Protein 4EHC (pdb70)

CATH classification: 2.40.70.10

Nearest PDB structures (foldseek):
  4ehc-assembly1_A  TM=1.004E+00  e=5.002E-59  Mycobacterium tuberculosis
  1ize-assembly1_A  TM=6.747E-01  e=1.743E-08  Aspergillus oryzae
  1fmb-assembly1_A  TM=6.164E-01  e=9.124E-03  Equine infectious anemia virus
  5c9b-assembly1_A  TM=6.123E-01  e=7.743E-02  Rickettsia conorii

Sequence (275 aa):
GSSHHHHHHSSGTLTNATVPLQLVNTTEPVVFISLNGGQVPVLLDTGSTGLVDSQFLTQNFGPVIGTGTAGYAGGLTYNYNTYSTTVDFGNGLLTLPTSVNVVTSSSPGTLGNFLSRSGAVGVLGIGPNNGFPGTSSIVTAPGLLNNGVLIDESAGILQFGPNTLTGGITISGAPISTVAVQIDNGPLQQAPVFDSGGINGTIPSALASLPSGGFVPAGTTISVYTSSDGQTLLYSYTTTATNTPFVTSGGVNTGHVPFAQQPIYVSYSPTIGTTT

InterPro domains:
  IPR000084 PE-PGRS family, N-terminal [PF00934] (4-92)
  IPR021109 Aspartic peptidase domain superfamily [G3DSA:2.40.70.10] (636-923)
  IPR038332 PPE superfamily [SSF140459] (8-83)
  IPR048054 PE cleavage protein A, C-terminal domain [NF038019] (656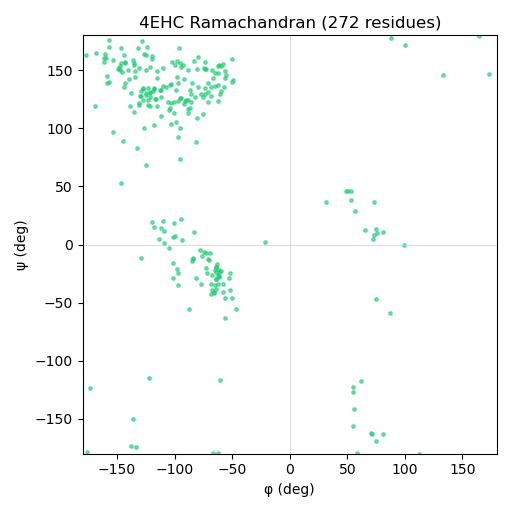-923)
  IPR048054 PE cleavage protein A, C-terminal domain [PF20729] (657-920)
  IPR048996 PGRS repeats [PF21526] (121-187)

Structure (mmCIF, N/CA/C/O backbone):
data_4EHC
#
_entry.id   4EHC
#
_cell.length_a   61.110
_cell.length_b   66.160
_cell.length_c   69.620
_cell.angle_alpha   90.00
_cell.angle_beta   90.00
_cell.angle_gamma   90.00
#
_symmetry.space_group_name_H-M   'P 21 21 21'
#
loop_
_entity.id
_entity.type
_entity.pdbx_description
1 polymer 'PE-PGRS FAMILY PROTEIN'
2 non-polymer 'ZINC ION'
3 non-polymer 1,2-ETHANEDIOL
4 water water
#
loop_
_atom_site.group_PDB
_atom_site.id
_atom_site.type_symbol
_atom_site.label_atom_id
_atom_site.label_alt_id
_atom_site.label_comp_id
_atom_site.label_asym_id
_atom_site.label_entity_id
_atom_site.label_seq_id
_atom_site.pdbx_PDB_ins_code
_atom_site.Cartn_x
_atom_site.Cartn_y
_atom_site.Cartn_z
_atom_site.occupancy
_atom_site.B_iso_or_equiv
_atom_site.auth_seq_id
_atom_site.auth_comp_id
_atom_site.auth_asym_id
_atom_site.auth_atom_id
_atom_site.pdbx_PDB_model_num
ATOM 1 N N . GLY A 1 2 ? 37.249 19.311 3.206 1.00 11.07 -21 GLY A N 1
ATOM 2 C CA . GLY A 1 2 ? 38.475 19.561 2.369 1.00 11.39 -21 GLY A CA 1
ATOM 3 C C . GLY A 1 2 ? 39.677 18.889 3.017 1.00 11.87 -21 GLY A C 1
ATOM 4 O O . GLY A 1 2 ? 39.543 18.212 4.020 1.00 9.37 -21 GLY A O 1
ATOM 5 N N . SER A 1 3 ? 40.871 19.095 2.473 1.00 11.75 -20 SER A N 1
ATOM 6 C CA . SER A 1 3 ? 42.052 18.458 3.085 1.00 14.57 -20 SER A CA 1
ATOM 7 C C . SER A 1 3 ? 42.203 18.693 4.585 1.00 13.31 -20 SER A C 1
ATOM 8 O O . SER A 1 3 ? 42.584 17.780 5.323 1.00 14.17 -20 SER A O 1
ATOM 11 N N . SER A 1 4 ? 41.905 19.884 5.052 1.00 12.32 -19 SER A N 1
ATOM 12 C CA . SER A 1 4 ? 42.200 20.219 6.475 1.00 13.74 -19 SER A CA 1
ATOM 13 C C . SER A 1 4 ? 41.377 19.349 7.434 1.00 13.45 -19 SER A C 1
ATOM 14 O O . SER A 1 4 ? 41.836 19.033 8.533 1.00 14.15 -19 SER A O 1
ATOM 17 N N . HIS A 1 5 ? 40.186 18.922 6.994 1.00 11.36 -18 HIS A N 1
ATOM 18 C CA . HIS A 1 5 ? 39.375 17.998 7.764 1.00 11.67 -18 HIS A CA 1
ATOM 19 C C . HIS A 1 5 ? 39.965 16.605 7.983 1.00 11.26 -18 HIS A C 1
ATOM 20 O O . HIS A 1 5 ? 39.531 15.890 8.882 1.00 11.99 -18 HIS A O 1
ATOM 27 N N . HIS A 1 6 ? 40.925 16.221 7.156 1.00 11.37 -17 HIS A N 1
ATOM 28 C CA . HIS A 1 6 ? 41.480 14.858 7.165 1.00 10.88 -17 HIS A CA 1
ATOM 29 C C . HIS A 1 6 ? 42.981 14.880 7.514 1.00 11.73 -17 HIS A C 1
ATOM 30 O O . HIS A 1 6 ? 43.686 13.877 7.337 1.00 11.38 -17 HIS A O 1
ATOM 37 N N . HIS A 1 7 ? 43.430 16.012 8.044 1.00 10.43 -16 HIS A N 1
ATOM 38 C CA . HIS A 1 7 ? 44.860 16.246 8.291 1.00 10.76 -16 HIS A CA 1
ATOM 39 C C . HIS A 1 7 ? 45.227 15.984 9.752 1.00 11.30 -16 HIS A C 1
ATOM 40 O O . HIS A 1 7 ? 44.895 16.780 10.666 1.00 10.94 -16 HIS A O 1
ATOM 47 N N . HIS A 1 8 ? 45.899 14.858 9.986 1.00 11.83 -15 HIS A N 1
ATOM 48 C CA . HIS A 1 8 ? 46.289 14.407 11.351 1.00 13.32 -15 HIS A CA 1
ATOM 49 C C . HIS A 1 8 ? 47.771 14.087 11.459 1.00 13.48 -15 HIS A C 1
ATOM 50 O O . HIS A 1 8 ? 48.321 13.430 10.577 1.00 15.44 -15 HIS A O 1
ATOM 57 N N . HIS A 1 9 ? 48.411 14.584 12.515 1.00 13.35 -14 HIS A N 1
ATOM 58 C CA . HIS A 1 9 ? 49.764 14.204 12.856 1.00 1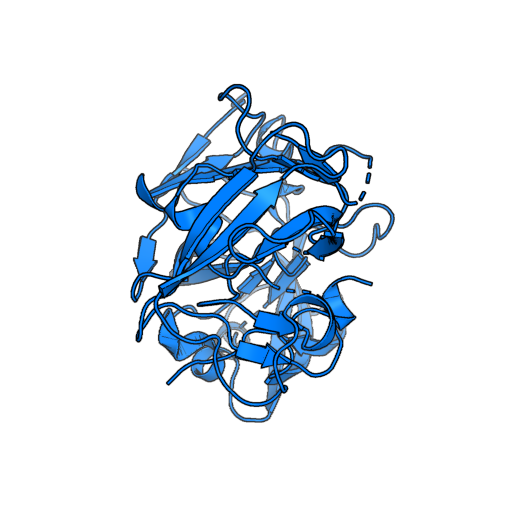4.57 -14 HIS A CA 1
ATOM 59 C C . HIS A 1 9 ? 49.694 13.221 14.029 1.00 16.41 -14 HIS A C 1
ATOM 60 O O . HIS A 1 9 ? 49.440 13.623 15.172 1.00 17.82 -14 HIS A O 1
ATOM 67 N N . HIS A 1 10 ? 49.888 11.943 13.746 1.00 17.14 -13 HIS A N 1
ATOM 68 C CA . HIS A 1 10 ? 49.846 10.980 14.805 1.00 19.65 -13 HIS A CA 1
ATOM 69 C C . HIS A 1 10 ? 51.243 10.821 15.419 1.00 21.44 -13 HIS A C 1
ATOM 70 O O . HIS A 1 10 ? 52.210 10.385 14.756 1.00 20.51 -13 HIS A O 1
ATOM 77 N N . SER A 1 11 ? 51.333 11.186 16.686 1.00 23.26 -12 SER A N 1
ATOM 78 C CA . SER A 1 11 ? 52.551 10.977 17.455 1.00 27.29 -12 SER A CA 1
ATOM 79 C C . SER A 1 11 ? 52.729 9.483 17.825 1.00 28.65 -12 SER A C 1
ATOM 80 O O . SER A 1 11 ? 51.813 8.871 18.397 1.00 29.21 -12 SER A O 1
ATOM 83 N N . SER A 1 12 ? 53.915 8.926 17.544 1.00 30.46 -11 SER A N 1
ATOM 84 C CA . SER A 1 12 ? 54.237 7.535 17.908 1.00 32.48 -11 SER A CA 1
ATOM 85 C C . SER A 1 12 ? 54.688 7.307 19.371 1.00 33.43 -11 SER A C 1
ATOM 86 O O . SER A 1 12 ? 54.448 6.223 19.931 1.00 34.11 -11 SER A O 1
ATOM 89 N N . GLY A 1 13 ? 55.302 8.327 19.979 1.00 34.27 -10 GLY A N 1
ATOM 90 C CA . GLY A 1 13 ? 55.919 8.242 21.323 1.00 34.73 -10 GLY A CA 1
ATOM 91 C C . GLY A 1 13 ? 55.051 7.783 22.494 1.00 35.53 -10 GLY A C 1
ATOM 92 O O . GLY A 1 13 ? 53.842 8.057 22.551 1.00 35.98 -10 GLY A O 1
ATOM 93 N N . THR A 1 26 ? 64.146 38.801 -11.354 1.00 34.84 3 THR A N 1
ATOM 94 C CA . THR A 1 26 ? 64.703 38.011 -12.454 1.00 34.52 3 THR A CA 1
ATOM 95 C C . THR A 1 26 ? 65.290 36.642 -12.011 1.00 32.64 3 THR A C 1
ATOM 96 O O . THR A 1 26 ? 65.797 35.865 -12.839 1.00 34.36 3 THR A O 1
ATOM 100 N N . LEU A 1 27 ? 65.185 36.330 -10.723 1.00 29.30 4 LEU A N 1
ATOM 101 C CA . LEU A 1 27 ? 65.455 34.987 -10.246 1.00 25.78 4 LEU A CA 1
ATOM 102 C C . LEU A 1 27 ? 64.356 34.035 -10.678 1.00 24.14 4 LEU A C 1
ATOM 103 O O . LEU A 1 27 ? 63.164 34.334 -10.516 1.00 23.77 4 LEU A O 1
ATOM 108 N N . THR A 1 28 ? 64.741 32.896 -11.239 1.00 20.64 5 THR A N 1
ATOM 109 C CA . THR A 1 28 ? 63.752 31.863 -11.459 1.00 19.23 5 THR A CA 1
ATOM 110 C C . THR A 1 28 ? 63.752 30.806 -10.334 1.00 17.46 5 THR A C 1
ATOM 111 O O . THR A 1 28 ? 62.677 30.333 -9.947 1.00 15.53 5 THR A O 1
ATOM 115 N N . ASN A 1 29 ? 64.927 30.495 -9.777 1.00 14.55 6 ASN A N 1
ATOM 116 C CA . ASN A 1 29 ? 65.008 29.525 -8.663 1.00 14.25 6 ASN A CA 1
ATOM 117 C C . ASN A 1 29 ? 65.909 30.020 -7.565 1.00 14.06 6 ASN A C 1
ATOM 118 O O . ASN A 1 29 ? 66.811 30.845 -7.821 1.00 13.79 6 ASN A O 1
ATOM 123 N N . ALA A 1 30 ? 65.661 29.540 -6.345 1.00 13.39 7 ALA A N 1
ATOM 124 C CA . ALA A 1 30 ? 66.520 29.890 -5.215 1.00 14.47 7 ALA A CA 1
ATOM 125 C C . ALA A 1 30 ? 66.402 28.826 -4.145 1.00 14.53 7 ALA A C 1
ATOM 126 O O . ALA A 1 30 ? 65.295 28.361 -3.867 1.00 13.80 7 ALA A O 1
ATOM 128 N N . THR A 1 31 ? 67.529 28.466 -3.515 1.00 14.94 8 THR A N 1
ATOM 129 C CA . THR A 1 31 ? 67.527 27.398 -2.521 1.00 14.17 8 THR A CA 1
ATOM 130 C C . THR A 1 31 ? 67.887 27.953 -1.146 1.00 13.59 8 THR A C 1
ATOM 131 O O . THR A 1 31 ? 68.578 28.969 -1.030 1.00 12.50 8 THR A O 1
ATOM 135 N N . VAL A 1 32 ? 67.344 27.324 -0.095 1.00 11.94 9 VAL A N 1
ATOM 136 C CA . VAL A 1 32 ? 67.629 27.692 1.265 1.00 10.64 9 VAL A CA 1
ATOM 137 C C . VAL A 1 32 ? 67.839 26.375 1.998 1.00 9.98 9 VAL A C 1
ATOM 138 O O . VAL A 1 32 ? 67.413 25.322 1.506 1.00 10.34 9 VAL A O 1
ATOM 142 N N . PRO A 1 33 ? 68.531 26.416 3.143 1.00 9.02 10 PRO A N 1
ATOM 143 C CA . PRO A 1 33 ? 68.689 25.212 3.917 1.00 9.50 10 PRO A CA 1
ATOM 144 C C . PRO A 1 33 ? 67.358 24.698 4.500 1.00 9.31 10 PRO A C 1
ATOM 145 O O . PRO A 1 33 ? 66.446 25.491 4.919 1.00 8.52 10 PRO A O 1
ATOM 149 N N . LEU A 1 34 ? 67.252 23.379 4.512 1.00 8.67 11 LEU A N 1
ATOM 150 C CA . LEU A 1 34 ? 66.122 22.691 5.178 1.00 10.04 11 LEU A CA 1
ATOM 151 C C . LEU A 1 34 ? 66.744 21.788 6.219 1.00 10.83 11 LEU A C 1
ATOM 152 O O . LEU A 1 34 ? 67.546 20.912 5.849 1.00 10.52 11 LEU A O 1
ATOM 157 N N . GLN A 1 35 ? 66.404 22.004 7.498 1.00 10.71 12 GLN A N 1
ATOM 158 C CA . GLN A 1 35 ? 66.966 21.245 8.604 1.00 13.05 12 GLN A CA 1
ATOM 159 C C . GLN A 1 35 ? 66.044 20.107 9.013 1.00 12.13 12 GLN A C 1
ATOM 160 O O . GLN A 1 35 ? 64.897 20.353 9.314 1.00 12.27 12 GLN A O 1
ATOM 166 N N . LEU A 1 36 ? 66.520 18.862 9.005 1.00 11.77 13 LEU A N 1
ATOM 167 C CA . LEU A 1 36 ? 65.687 17.790 9.559 1.00 12.09 13 LEU A CA 1
ATOM 168 C C . LEU A 1 36 ? 65.978 17.640 11.019 1.00 12.73 13 LEU A C 1
ATOM 169 O O . LEU A 1 36 ? 67.111 17.369 11.385 1.00 12.39 13 LEU A O 1
ATOM 174 N N . VAL A 1 37 ? 64.937 17.735 11.824 1.00 11.64 14 VAL A N 1
ATOM 175 C CA . VAL A 1 37 ? 65.036 17.646 13.253 1.00 12.46 14 VAL A CA 1
ATOM 176 C C . VAL A 1 37 ? 64.331 16.355 13.657 1.00 12.86 14 VAL A C 1
ATOM 177 O O . VAL A 1 37 ? 63.220 16.085 13.191 1.00 12.67 14 VAL A O 1
ATOM 181 N N . ASN A 1 38 ? 64.981 15.552 14.516 1.00 12.66 15 ASN A N 1
ATOM 182 C CA . ASN A 1 38 ? 64.413 14.285 15.000 1.00 12.31 15 ASN A CA 1
ATOM 183 C C . ASN A 1 38 ? 63.951 13.354 13.857 1.00 12.56 15 ASN A C 1
ATOM 184 O O . ASN A 1 38 ? 62.890 12.684 13.970 1.00 10.56 15 ASN A O 1
ATOM 189 N N . THR A 1 39 ? 64.761 13.353 12.782 1.00 9.74 16 THR A N 1
ATOM 190 C CA . THR A 1 39 ? 64.619 12.493 11.595 1.00 11.47 16 THR A CA 1
ATOM 191 C C . THR A 1 39 ? 63.491 12.927 10.691 1.00 11.09 16 THR A C 1
ATOM 192 O O . THR A 1 39 ? 63.707 13.060 9.520 1.00 11.72 16 THR A O 1
ATOM 196 N N . THR A 1 40 ? 62.316 13.200 11.260 1.00 10.68 17 THR A N 1
ATOM 197 C CA . THR A 1 40 ? 61.095 13.361 10.489 1.00 9.58 17 THR A CA 1
ATOM 198 C C . THR A 1 40 ? 60.630 14.791 10.234 1.00 9.34 17 THR A C 1
ATOM 199 O O . THR A 1 40 ? 59.794 14.998 9.370 1.00 9.35 17 THR A O 1
ATOM 203 N N . GLU A 1 41 ? 61.152 15.770 10.977 1.00 9.35 18 GLU A N 1
ATOM 204 C CA . GLU A 1 41 ? 60.572 17.111 10.973 1.00 9.30 18 GLU A CA 1
ATOM 205 C C . GLU A 1 41 ? 61.390 18.046 10.077 1.00 8.00 18 GLU A C 1
ATOM 206 O O . GLU A 1 41 ? 62.559 18.377 10.423 1.00 8.31 18 GLU A O 1
ATOM 212 N N . PRO A 1 42 ? 60.789 18.502 8.959 1.00 7.85 19 PRO A N 1
ATOM 213 C CA . PRO A 1 42 ? 61.536 19.408 8.154 1.00 7.29 19 PRO A CA 1
ATOM 214 C C . PRO A 1 42 ? 61.321 20.874 8.595 1.00 8.77 19 PRO A C 1
ATOM 215 O O . PRO A 1 42 ? 60.185 21.364 8.648 1.00 7.53 19 PRO A O 1
ATOM 219 N N . VAL A 1 43 ? 62.424 21.557 8.893 1.00 7.34 20 VAL A N 1
ATOM 220 C CA . VAL A 1 43 ? 62.339 22.886 9.528 1.00 7.39 20 VAL A CA 1
ATOM 221 C C . VAL A 1 43 ? 63.081 23.860 8.609 1.00 7.83 20 VAL A C 1
ATOM 222 O O . VAL A 1 43 ? 64.184 23.548 8.134 1.00 7.61 20 VAL A O 1
ATOM 226 N N . VAL A 1 44 ? 62.476 25.025 8.354 1.00 8.69 21 VAL A N 1
ATOM 227 C CA . VAL A 1 44 ? 63.160 26.119 7.678 1.00 10.40 21 VAL A CA 1
ATOM 228 C C . VAL A 1 44 ? 63.088 27.383 8.527 1.00 10.05 21 VAL A C 1
ATOM 229 O O . VAL A 1 44 ? 62.236 27.512 9.391 1.00 9.53 21 VAL A O 1
ATOM 233 N N . PHE A 1 45 ? 63.946 28.340 8.217 1.00 9.77 22 PHE A N 1
ATOM 234 C CA . PHE A 1 45 ? 64.002 29.560 9.026 1.00 10.15 22 PHE A CA 1
ATOM 235 C C . PHE A 1 45 ? 63.451 30.705 8.202 1.00 9.64 22 PHE A C 1
ATOM 236 O O . PHE A 1 45 ? 63.749 30.838 7.010 1.00 10.28 22 PHE A O 1
ATOM 244 N N . ILE A 1 46 ? 62.635 31.512 8.850 1.00 9.67 23 ILE A N 1
ATOM 245 C CA . ILE A 1 46 ? 62.030 32.664 8.217 1.00 10.43 23 ILE A CA 1
ATOM 246 C C . ILE A 1 46 ? 62.134 33.868 9.152 1.00 10.68 23 ILE A C 1
ATOM 247 O O . ILE A 1 46 ? 62.245 33.698 10.344 1.00 11.09 23 ILE A O 1
ATOM 252 N N . SER A 1 47 ? 62.095 35.070 8.564 1.00 11.91 24 SER A N 1
ATOM 253 C CA . SER A 1 47 ? 62.005 36.320 9.275 1.00 10.99 24 SER A CA 1
ATOM 254 C C . SER A 1 47 ? 60.667 36.983 8.908 1.00 11.34 24 SER A C 1
ATOM 255 O O . SER A 1 47 ? 60.399 37.208 7.738 1.00 11.94 24 SER A O 1
ATOM 258 N N . LEU A 1 48 ? 59.863 37.317 9.917 1.00 11.39 25 LEU A N 1
ATOM 259 C CA . LEU A 1 48 ? 58.585 37.972 9.695 1.00 12.63 25 LEU A CA 1
ATOM 260 C C . LEU A 1 48 ? 58.744 39.450 9.974 1.00 13.35 25 LEU A C 1
ATOM 261 O O . LEU A 1 48 ? 59.179 39.824 11.064 1.00 12.59 25 LEU A O 1
ATOM 266 N N . ASN A 1 49 ? 58.423 40.275 8.970 1.00 14.52 26 ASN A N 1
ATOM 267 C CA . ASN A 1 49 ? 58.568 41.741 9.038 1.00 16.20 26 ASN A CA 1
ATOM 268 C C . ASN A 1 49 ? 59.953 42.170 9.508 1.00 16.50 26 ASN A C 1
ATOM 269 O O . ASN A 1 49 ? 60.076 43.025 10.388 1.00 17.90 26 ASN A O 1
ATOM 274 N N . GLY A 1 50 ? 60.996 41.560 8.950 1.00 15.97 27 GLY A N 1
ATOM 275 C CA . GLY A 1 50 ? 62.365 41.885 9.333 1.00 17.57 27 GLY A CA 1
ATOM 276 C C . GLY A 1 50 ? 62.832 41.420 10.701 1.00 17.38 27 GLY A C 1
ATOM 277 O O . GLY A 1 50 ? 63.960 41.717 11.096 1.00 17.96 27 GLY A O 1
ATOM 278 N N . GLY A 1 51 ? 61.996 40.663 11.418 1.00 16.75 28 GLY A N 1
ATOM 279 C CA . GLY A 1 51 ? 62.391 40.090 12.713 1.00 15.18 28 GLY A CA 1
ATOM 280 C C . GLY A 1 51 ? 63.483 39.019 12.697 1.00 14.65 28 GLY A C 1
ATOM 281 O O . GLY A 1 51 ? 64.050 38.677 11.658 1.00 13.02 28 GLY A O 1
ATOM 282 N N . GLN A 1 52 ? 63.799 38.511 13.892 1.00 14.32 29 GLN A N 1
ATOM 283 C CA . GLN A 1 52 ? 64.815 37.470 14.075 1.00 14.17 29 GLN A CA 1
ATOM 284 C C . GLN A 1 52 ? 64.416 36.196 13.293 1.00 12.34 29 GLN A C 1
ATOM 285 O O . GLN A 1 52 ? 63.240 35.904 13.201 1.00 12.04 29 GLN A O 1
ATOM 299 N N . VAL A 1 54 ? 63.415 32.557 12.723 1.00 11.26 31 VAL A N 1
ATOM 300 C CA . VAL A 1 54 ? 62.742 31.640 13.635 1.00 10.23 31 VAL A CA 1
ATOM 301 C C . VAL A 1 54 ? 62.393 30.340 12.906 1.00 9.50 31 VAL A C 1
ATOM 302 O O . VAL A 1 54 ? 62.144 30.368 11.704 1.00 8.17 31 VAL A O 1
ATOM 306 N N . PRO A 1 55 ? 62.425 29.195 13.619 1.00 8.74 32 PRO A N 1
ATOM 307 C CA . PRO A 1 55 ? 62.182 27.925 12.898 1.00 9.27 32 PRO A CA 1
ATOM 308 C C . PRO A 1 55 ? 60.667 27.716 12.666 1.00 8.05 32 PRO A C 1
ATOM 309 O O . PRO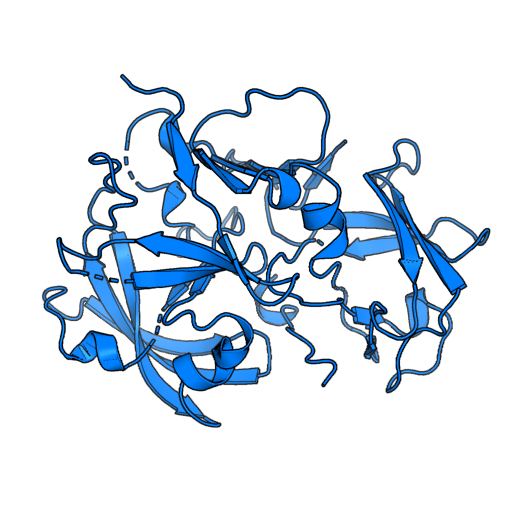 A 1 55 ? 59.845 27.946 13.567 1.00 9.18 32 PRO A O 1
ATOM 313 N N . VAL A 1 56 ? 60.301 27.306 11.460 1.00 8.47 33 VAL A N 1
ATOM 314 C CA . VAL A 1 56 ? 58.946 26.854 11.204 1.00 7.08 33 VAL A CA 1
ATOM 315 C C . VAL A 1 56 ? 58.906 25.414 10.579 1.00 6.86 33 VAL A C 1
ATOM 316 O O . VAL A 1 56 ? 59.812 24.987 9.877 1.00 7.21 33 VAL A O 1
ATOM 320 N N . LEU A 1 57 ? 57.829 24.690 10.857 1.00 6.61 34 LEU A N 1
ATOM 321 C CA . LEU A 1 57 ? 57.682 23.314 10.361 1.00 6.79 34 LEU A CA 1
ATOM 322 C C . LEU A 1 57 ? 57.082 23.350 8.932 1.00 7.00 34 LEU A C 1
ATOM 323 O O . LEU A 1 57 ? 55.994 23.925 8.720 1.00 6.96 34 LEU A O 1
ATOM 328 N N . LEU A 1 58 ? 57.797 22.760 7.963 1.00 5.95 35 LEU A N 1
ATOM 329 C CA . LEU A 1 58 ? 57.320 22.637 6.596 1.00 7.35 35 LEU A CA 1
ATOM 330 C C . LEU A 1 58 ? 56.250 21.522 6.547 1.00 7.56 35 LEU A C 1
ATOM 331 O O . LEU A 1 58 ? 56.563 20.345 6.698 1.00 7.27 35 LEU A O 1
ATOM 336 N N . ASP A 1 59 ? 55.000 21.910 6.282 1.00 7.39 36 ASP A N 1
ATOM 337 C CA . ASP A 1 59 ? 53.860 21.007 6.415 1.00 7.30 36 ASP A CA 1
ATOM 338 C C . ASP A 1 59 ? 53.095 21.046 5.069 1.00 7.37 36 ASP A C 1
ATOM 339 O O . ASP A 1 59 ? 52.372 21.982 4.796 1.00 7.22 36 ASP A O 1
ATOM 344 N N . THR A 1 60 ? 53.305 20.043 4.219 1.00 7.10 37 THR A N 1
ATOM 345 C CA . THR A 1 60 ? 52.580 19.928 2.967 1.00 8.27 37 THR A CA 1
ATOM 346 C C . THR A 1 60 ? 51.110 19.577 3.185 1.00 9.57 37 THR A C 1
ATOM 347 O O . THR A 1 60 ? 50.323 19.715 2.268 1.00 10.37 37 THR A O 1
ATOM 351 N N . GLY A 1 61 ? 50.753 19.166 4.400 1.00 9.55 38 GLY A N 1
ATOM 352 C CA . GLY A 1 61 ? 49.402 18.719 4.689 1.00 10.13 38 GLY A CA 1
ATOM 353 C C . GLY A 1 61 ? 48.465 19.858 5.010 1.00 11.2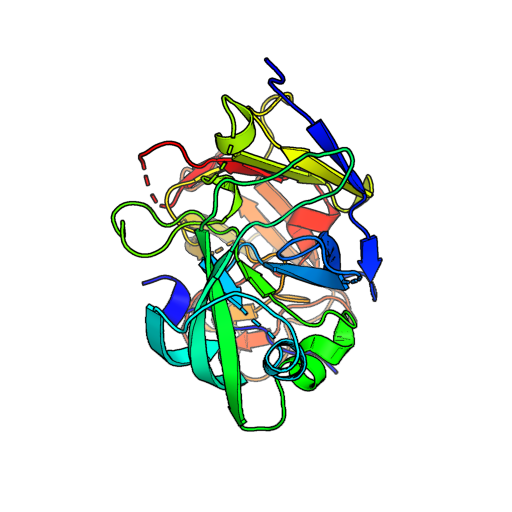0 38 GLY A C 1
ATOM 354 O O . GLY A 1 61 ? 47.266 19.646 5.081 1.00 11.17 38 GLY A O 1
ATOM 355 N N . SER A 1 62 ? 48.997 21.065 5.223 1.00 12.18 39 SER A N 1
ATOM 356 C CA . SER A 1 62 ? 48.129 22.225 5.492 1.00 12.05 39 SER A CA 1
ATOM 357 C C . SER A 1 62 ? 48.520 23.409 4.622 1.00 11.93 39 SER A C 1
ATOM 358 O O . SER A 1 62 ? 49.545 23.373 3.949 1.00 9.89 39 SER A O 1
ATOM 361 N N . THR A 1 63 ? 47.670 24.437 4.619 1.00 11.95 40 THR A N 1
ATOM 362 C CA . THR A 1 63 ? 47.903 25.638 3.817 1.00 12.67 40 THR A CA 1
ATOM 363 C C . THR A 1 63 ? 47.697 26.813 4.769 1.00 12.97 40 THR A C 1
ATOM 364 O O . THR A 1 63 ? 46.597 27.002 5.317 1.00 14.19 40 THR A O 1
ATOM 368 N N . GLY A 1 64 ? 48.728 27.611 4.949 1.00 12.70 41 GLY A N 1
ATOM 369 C CA . GLY A 1 64 ? 48.626 28.730 5.852 1.00 12.63 41 GLY A CA 1
ATOM 370 C C . GLY A 1 64 ? 49.852 28.769 6.762 1.00 12.77 41 GLY A C 1
ATOM 371 O O . GLY A 1 64 ? 50.391 27.694 7.160 1.00 11.65 41 GLY A O 1
ATOM 372 N N . LEU A 1 65 ? 50.266 29.997 7.101 1.00 10.17 42 LEU A N 1
ATOM 373 C CA . LEU A 1 65 ? 51.380 30.204 8.017 1.00 10.16 42 LEU A CA 1
ATOM 374 C C . LEU A 1 65 ? 50.754 30.616 9.330 1.00 10.67 42 LEU A C 1
ATOM 375 O O . LEU A 1 65 ? 50.010 31.627 9.386 1.00 11.30 42 LEU A O 1
ATOM 380 N N . VAL A 1 66 ? 50.967 29.784 10.343 1.00 10.10 43 VAL A N 1
ATOM 381 C CA . VAL A 1 66 ? 50.391 29.971 11.669 1.00 11.31 43 VAL A CA 1
ATOM 382 C C . VAL A 1 66 ? 51.502 29.996 12.700 1.00 10.02 43 VAL A C 1
ATOM 383 O O . VAL A 1 66 ? 52.236 29.023 12.820 1.00 9.15 43 VAL A O 1
ATOM 395 N N . ASP A 1 68 ? 53.140 30.640 16.712 1.00 10.58 45 ASP A N 1
ATOM 396 C CA . ASP A 1 68 ? 52.887 30.504 18.129 1.00 11.50 45 ASP A CA 1
ATOM 397 C C . ASP A 1 68 ? 52.503 31.875 18.709 1.00 11.82 45 ASP A C 1
ATOM 398 O O . ASP A 1 68 ? 52.867 32.923 18.129 1.00 12.09 45 ASP A O 1
ATOM 403 N N . SER A 1 69 ? 51.790 31.858 19.841 1.00 12.88 46 SER A N 1
ATOM 404 C CA . SER A 1 69 ? 51.296 33.083 20.479 1.00 14.26 46 SER A CA 1
ATOM 405 C C . SER A 1 69 ? 52.425 34.052 20.916 1.00 15.00 46 SER A C 1
ATOM 406 O O . SER A 1 69 ? 52.171 35.255 21.045 1.00 14.82 46 SER A O 1
ATOM 409 N N . GLN A 1 70 ? 53.653 33.544 21.098 1.00 14.71 47 GLN A N 1
ATOM 410 C CA . GLN A 1 70 ? 54.798 34.444 21.363 1.00 15.23 47 GLN A CA 1
ATOM 411 C C . GLN A 1 70 ? 54.927 35.541 20.342 1.00 14.77 47 GLN A C 1
ATOM 412 O O . GLN A 1 70 ? 55.445 36.619 20.652 1.00 14.88 47 GLN A O 1
ATOM 418 N N . PHE A 1 71 ? 54.477 35.264 19.108 1.00 13.37 48 PHE A N 1
ATOM 419 C CA . PHE A 1 71 ? 54.528 36.254 18.024 1.00 11.59 48 PHE A CA 1
ATOM 420 C C . PHE A 1 71 ? 53.559 37.457 18.211 1.00 12.64 48 PHE A C 1
ATOM 421 O O . PHE A 1 71 ? 53.664 38.434 17.475 1.00 11.28 48 PHE A O 1
ATOM 429 N N . LEU A 1 72 ? 52.691 37.398 19.222 1.00 13.13 49 LEU A N 1
ATOM 430 C CA . LEU A 1 72 ? 51.860 38.553 19.585 1.00 16.04 49 LEU A CA 1
ATOM 431 C C . LEU A 1 72 ? 52.731 39.744 20.079 1.00 17.95 49 LEU A C 1
ATOM 432 O O . LEU A 1 72 ? 52.304 40.898 19.992 1.00 19.41 49 LEU A O 1
ATOM 437 N N . THR A 1 73 ? 53.946 39.465 20.565 1.00 19.05 50 THR A N 1
ATOM 438 C CA . THR A 1 73 ? 54.914 40.523 20.970 1.00 19.85 50 THR A CA 1
ATOM 439 C C . THR A 1 73 ? 55.581 41.204 19.797 1.00 20.54 50 THR A C 1
ATOM 440 O O . THR A 1 73 ? 56.294 42.212 19.989 1.00 20.98 50 THR A O 1
ATOM 444 N N . GLN A 1 74 ? 55.390 40.654 18.587 1.00 20.48 51 GLN A N 1
ATOM 445 C CA . GLN A 1 74 ? 56.126 41.114 17.412 1.00 21.04 51 GLN A CA 1
ATOM 446 C C . GLN A 1 74 ? 55.279 42.125 16.685 1.00 21.58 51 GLN A C 1
ATOM 447 O O . GLN A 1 74 ? 54.075 42.130 16.836 1.00 22.41 51 GLN A O 1
ATOM 453 N N . ASN A 1 75 ? 55.891 42.995 15.905 1.00 22.74 52 ASN A N 1
ATOM 454 C CA . ASN A 1 75 ? 55.115 44.014 15.208 1.00 24.37 52 ASN A CA 1
ATOM 455 C C . ASN A 1 75 ? 54.777 43.546 13.777 1.00 24.46 52 ASN A C 1
ATOM 456 O O . ASN A 1 75 ? 55.630 43.584 12.870 1.00 25.32 52 ASN A O 1
ATOM 461 N N . PHE A 1 76 ? 53.537 43.068 13.608 1.00 23.87 53 PHE A N 1
ATOM 462 C CA . PHE A 1 76 ? 53.035 42.606 12.306 1.00 23.20 53 PHE A CA 1
ATOM 463 C C . PHE A 1 76 ? 51.994 43.581 11.781 1.00 23.76 53 PHE A C 1
ATOM 464 O O . PHE A 1 76 ? 51.274 43.291 10.814 1.00 23.34 53 PHE A O 1
ATOM 472 N N . GLY A 1 77 ? 51.904 44.745 12.425 1.00 23.96 54 GLY A N 1
ATOM 473 C CA . GLY A 1 77 ? 50.927 45.744 12.023 1.00 23.85 54 GLY A CA 1
ATOM 474 C C . GLY A 1 77 ? 49.559 45.421 12.591 1.00 24.35 54 GLY A C 1
ATOM 475 O O . GLY A 1 77 ? 49.429 44.626 13.530 1.00 24.15 54 GLY A O 1
ATOM 476 N N . PRO A 1 78 ? 48.515 46.046 12.035 1.00 24.98 55 PRO A N 1
ATOM 477 C CA . PRO A 1 78 ? 47.190 45.870 12.647 1.00 25.13 55 PRO A CA 1
ATOM 478 C C . PRO A 1 78 ? 46.603 44.465 12.387 1.00 24.85 55 PRO A C 1
ATOM 479 O O . PRO A 1 78 ? 46.912 43.844 11.369 1.00 24.88 55 PRO A O 1
ATOM 483 N N . VAL A 1 79 ? 45.770 43.996 13.311 1.00 24.95 56 VAL A N 1
ATOM 484 C CA . VAL A 1 79 ? 44.945 42.827 13.098 1.00 25.54 56 VAL A CA 1
ATOM 485 C C . VAL A 1 79 ? 43.990 43.113 11.933 1.00 26.86 56 VAL A C 1
ATOM 486 O O . VAL A 1 79 ? 43.264 44.108 11.945 1.00 26.84 56 VAL A O 1
ATOM 490 N N . ILE A 1 80 ? 44.024 42.265 10.908 1.00 27.13 57 ILE A N 1
ATOM 491 C CA . ILE A 1 80 ? 43.113 42.409 9.778 1.00 27.65 57 ILE A CA 1
ATOM 492 C C . ILE A 1 80 ? 41.964 41.389 9.778 1.00 28.19 57 ILE A C 1
ATOM 493 O O . ILE A 1 80 ? 41.095 41.433 8.907 1.00 28.96 57 ILE A O 1
ATOM 498 N N . GLY A 1 81 ? 41.962 40.470 10.741 1.00 28.06 58 GLY A N 1
ATOM 499 C CA . GLY A 1 81 ? 40.996 39.379 10.751 1.00 27.44 58 GLY A CA 1
ATOM 500 C C . GLY A 1 81 ? 41.168 38.513 11.984 1.00 27.99 58 GLY A C 1
ATOM 501 O O . GLY A 1 81 ? 42.203 38.560 12.655 1.00 26.75 58 GLY A O 1
ATOM 502 N N . THR A 1 82 ? 40.142 37.721 12.284 1.00 27.61 59 THR A N 1
ATOM 503 C CA . THR A 1 82 ? 40.117 36.922 13.486 1.00 28.42 59 THR A CA 1
ATOM 504 C C . THR A 1 82 ? 39.439 35.589 13.131 1.00 28.63 59 THR A C 1
ATOM 505 O O . THR A 1 82 ? 38.702 35.533 12.137 1.00 29.05 59 THR A O 1
ATOM 509 N N . GLY A 1 83 ? 39.709 34.530 13.894 1.00 28.14 60 GLY A N 1
ATOM 510 C CA . GLY A 1 83 ? 39.087 33.229 13.642 1.00 27.27 60 GLY A CA 1
ATOM 511 C C . GLY A 1 83 ? 39.399 32.129 14.642 1.00 27.31 60 GLY A C 1
ATOM 512 O O . GLY A 1 83 ? 40.102 32.351 15.643 1.00 27.79 60 GLY A O 1
ATOM 513 N N . THR A 1 84 ? 38.854 30.937 14.381 1.00 26.69 61 THR A N 1
ATOM 514 C CA . THR A 1 84 ? 39.148 29.739 15.165 1.00 26.33 61 THR A CA 1
ATOM 515 C C . THR A 1 84 ? 39.401 28.610 14.185 1.00 25.58 61 THR A C 1
ATOM 516 O O . THR A 1 84 ? 38.779 28.561 13.112 1.00 26.62 61 THR A O 1
ATOM 520 N N . ALA A 1 85 ? 40.336 27.722 14.521 1.00 24.17 62 ALA A N 1
ATOM 521 C CA . ALA A 1 85 ? 40.681 26.610 13.644 1.00 22.56 62 ALA A CA 1
ATOM 522 C C . ALA A 1 85 ? 41.301 25.495 14.438 1.00 21.26 62 ALA A C 1
ATOM 523 O O . ALA A 1 85 ? 41.521 25.607 15.646 1.00 19.83 62 ALA A O 1
ATOM 525 N N . GLY A 1 86 ? 41.574 24.396 13.745 1.00 21.29 63 GLY A N 1
ATOM 526 C CA . GLY A 1 86 ? 42.191 23.238 14.364 1.00 19.79 63 GLY A CA 1
ATOM 527 C C . GLY A 1 86 ? 43.466 23.000 13.602 1.00 19.56 63 GLY A C 1
ATOM 528 O O . GLY A 1 86 ? 43.548 23.373 12.444 1.00 19.78 63 GLY A O 1
ATOM 529 N N . TYR A 1 87 ? 44.464 22.401 14.241 1.00 18.15 64 TYR A N 1
ATOM 530 C CA . TYR A 1 87 ? 45.671 22.007 13.525 1.00 17.60 64 TYR A CA 1
ATOM 531 C C . TYR A 1 87 ? 46.008 20.539 13.759 1.00 17.25 64 TYR A C 1
ATOM 532 O O . TYR A 1 87 ? 46.128 20.083 14.907 1.00 16.32 64 TYR A O 1
ATOM 541 N N . ALA A 1 88 ? 46.134 19.806 12.651 1.00 17.17 65 ALA A N 1
ATOM 542 C CA . ALA A 1 88 ? 46.697 18.467 12.623 1.00 17.93 65 ALA A CA 1
ATOM 543 C C . ALA A 1 88 ? 45.972 17.510 13.554 1.00 18.30 65 ALA A C 1
ATOM 544 O O . ALA A 1 88 ? 46.579 16.565 14.072 1.00 18.58 65 ALA A O 1
ATOM 546 N N . GLY A 1 89 ? 44.683 17.797 13.766 1.00 19.16 66 GLY A N 1
ATOM 547 C CA . GLY A 1 89 ? 43.768 17.002 14.602 1.00 20.59 66 GLY A CA 1
ATOM 548 C C . GLY A 1 89 ? 44.098 16.952 16.096 1.00 21.60 66 GLY A C 1
ATOM 549 O O . GLY A 1 89 ? 43.529 16.127 16.819 1.00 22.45 66 GLY A O 1
ATOM 550 N N . GLY A 1 90 ? 45.008 17.825 16.547 1.00 20.58 67 GLY A N 1
ATOM 551 C CA . GLY A 1 90 ? 45.517 17.813 17.910 1.00 19.57 67 GLY A CA 1
ATOM 552 C C . GLY A 1 90 ? 45.483 19.144 18.667 1.00 19.60 67 GLY A C 1
ATOM 553 O O . GLY A 1 90 ? 45.705 19.172 19.885 1.00 20.41 67 GLY A O 1
ATOM 554 N N . LEU A 1 91 ? 45.226 20.250 17.974 1.00 18.51 68 LEU A N 1
ATOM 555 C CA . LEU A 1 91 ? 45.258 21.554 18.622 1.00 18.69 68 LEU A CA 1
ATOM 556 C C . LEU A 1 91 ? 44.086 22.376 18.123 1.00 18.40 68 LEU A C 1
ATOM 557 O O . LEU A 1 91 ? 43.843 22.413 16.926 1.00 19.91 68 LEU A O 1
ATOM 562 N N . THR A 1 92 ? 43.330 22.965 19.046 1.00 17.85 69 THR A N 1
ATOM 563 C CA . THR A 1 92 ? 42.292 23.922 18.714 1.00 18.73 69 THR A CA 1
ATOM 564 C C . THR A 1 92 ? 42.830 25.264 19.132 1.00 18.54 69 THR A C 1
ATOM 565 O O . THR A 1 92 ? 43.406 25.399 20.231 1.00 18.82 69 THR A O 1
ATOM 569 N N . TYR A 1 93 ? 42.654 26.257 18.277 1.00 18.68 70 TYR A N 1
ATOM 570 C CA . TYR A 1 93 ? 43.199 27.570 18.583 1.00 19.38 70 TYR A CA 1
ATOM 571 C C . TYR A 1 93 ? 42.352 28.676 17.986 1.00 19.67 70 TYR A C 1
ATOM 572 O O . TYR A 1 93 ? 41.696 28.491 16.966 1.00 20.45 70 TYR A O 1
ATOM 581 N N . ASN A 1 94 ? 42.390 29.822 18.662 1.00 20.59 71 ASN A N 1
ATOM 582 C CA . ASN A 1 94 ? 41.956 31.099 18.123 1.00 20.43 71 ASN A CA 1
ATOM 583 C C . ASN A 1 94 ? 43.180 31.793 17.552 1.00 19.99 71 ASN A C 1
ATOM 584 O O . ASN A 1 94 ? 44.278 31.578 18.016 1.00 18.99 71 ASN A O 1
ATOM 589 N N . TYR A 1 95 ? 42.985 32.649 16.560 1.00 20.79 72 TYR A N 1
ATOM 590 C CA . TYR A 1 95 ? 44.120 33.356 15.952 1.00 20.69 72 TYR A CA 1
ATOM 591 C C . TYR A 1 95 ? 43.724 34.741 15.492 1.00 20.81 72 TYR A C 1
ATOM 592 O O . TYR A 1 95 ? 42.566 34.960 15.119 1.00 22.10 72 TYR A O 1
ATOM 601 N N . ASN A 1 96 ? 44.692 35.661 15.502 1.00 20.20 73 ASN A N 1
ATOM 602 C CA . ASN A 1 96 ? 44.664 36.907 14.716 1.00 19.49 73 ASN A CA 1
ATOM 603 C C . ASN A 1 96 ? 45.342 36.747 13.346 1.00 19.38 73 ASN A C 1
ATOM 604 O O . ASN A 1 96 ? 46.376 36.055 13.234 1.00 18.34 73 ASN A O 1
ATOM 609 N N . THR A 1 97 ? 44.791 37.393 12.321 1.00 18.26 74 THR A N 1
ATOM 610 C CA . THR A 1 97 ? 45.434 37.469 11.014 1.00 17.82 74 THR A CA 1
ATOM 611 C C . THR A 1 97 ? 46.036 38.853 10.876 1.00 18.50 74 THR A C 1
ATOM 612 O O . THR A 1 97 ? 45.421 39.855 11.296 1.00 18.14 74 THR A O 1
ATOM 616 N N . TYR A 1 98 ? 47.254 38.881 10.328 1.00 17.50 75 TYR A N 1
ATOM 617 C CA . TYR A 1 98 ? 48.001 40.087 9.986 1.00 18.01 75 TYR A CA 1
ATOM 618 C C . TYR A 1 98 ? 48.436 40.024 8.551 1.00 17.82 75 TYR A C 1
ATOM 619 O O . TYR A 1 98 ? 48.430 38.966 7.911 1.00 18.27 75 TYR A O 1
ATOM 628 N N . SER A 1 99 ? 48.815 41.175 8.030 1.00 18.53 76 SER A N 1
ATOM 629 C CA . SER A 1 99 ? 49.416 41.247 6.734 1.00 18.91 76 SER A CA 1
ATOM 630 C C . SER A 1 99 ? 50.854 41.653 6.951 1.00 20.21 76 SER A C 1
ATOM 631 O O . SER A 1 99 ? 51.128 42.786 7.383 1.00 19.45 76 SER A O 1
ATOM 634 N N . THR A 1 100 ? 51.786 40.724 6.704 1.00 19.97 77 THR A N 1
ATOM 635 C CA . THR A 1 100 ? 53.198 41.049 6.861 1.00 20.90 77 THR A CA 1
ATOM 636 C C . THR A 1 100 ? 54.062 40.298 5.851 1.00 20.72 77 THR A C 1
ATOM 637 O O . THR A 1 100 ? 53.576 39.428 5.139 1.00 20.52 77 THR A O 1
ATOM 641 N N . THR A 1 101 ? 55.333 40.684 5.759 1.00 20.12 78 THR A N 1
ATOM 642 C CA . THR A 1 101 ? 56.275 40.085 4.839 1.00 18.27 78 THR A CA 1
ATOM 643 C C . THR A 1 101 ? 56.947 38.872 5.489 1.00 17.62 78 THR A C 1
ATOM 644 O O . THR A 1 101 ? 57.140 38.843 6.716 1.00 17.79 78 THR A O 1
ATOM 648 N N . VAL A 1 102 ? 57.329 37.898 4.662 1.00 16.64 79 VAL A N 1
ATOM 649 C CA . VAL A 1 102 ? 58.029 36.719 5.134 1.00 15.40 79 VAL A CA 1
ATOM 650 C C . VAL A 1 102 ? 59.302 36.636 4.318 1.00 15.65 79 VAL A C 1
ATOM 651 O O . VAL A 1 102 ? 59.244 36.703 3.100 1.00 16.12 79 VAL A O 1
ATOM 655 N N . ASP A 1 103 ? 60.444 36.473 4.988 1.00 14.80 80 ASP A N 1
ATOM 656 C CA . ASP A 1 103 ? 61.749 36.455 4.311 1.00 16.07 80 ASP A CA 1
ATOM 657 C C . ASP A 1 103 ? 62.420 35.121 4.618 1.00 15.30 80 ASP A C 1
ATOM 658 O O . ASP A 1 103 ? 62.475 34.738 5.770 1.00 14.18 80 ASP A O 1
ATOM 663 N N . PHE A 1 104 ? 62.939 34.430 3.603 1.00 15.76 81 PHE A N 1
ATOM 664 C CA . PHE A 1 104 ? 63.625 33.172 3.815 1.00 17.11 81 PHE A CA 1
ATOM 665 C C . PHE A 1 104 ? 65.142 33.346 3.813 1.00 19.52 81 PHE A C 1
ATOM 666 O O . PHE A 1 104 ? 65.867 32.360 3.809 1.00 17.92 81 PHE A O 1
ATOM 674 N N . GLY A 1 105 ? 65.593 34.596 3.767 1.00 22.60 82 GLY A N 1
ATOM 675 C CA . GLY A 1 105 ? 67.012 34.941 3.799 1.00 26.28 82 GLY A CA 1
ATOM 676 C C . GLY A 1 105 ? 67.480 35.235 2.400 1.00 28.61 82 GLY A C 1
ATOM 677 O O . GLY A 1 105 ? 66.739 34.996 1.431 1.00 29.89 82 GLY A O 1
ATOM 678 N N . ASN A 1 106 ? 68.715 35.733 2.278 1.00 30.36 83 ASN A N 1
ATOM 679 C CA . ASN A 1 106 ? 69.282 36.139 0.978 1.00 31.66 83 ASN A CA 1
ATOM 680 C C . ASN A 1 106 ? 68.328 37.049 0.183 1.00 32.47 83 ASN A C 1
ATOM 681 O O . ASN A 1 106 ? 68.118 36.856 -1.033 1.00 32.81 83 ASN A O 1
ATOM 682 N N . GLY A 1 107 ? 67.775 38.039 0.894 1.00 32.69 84 GLY A N 1
ATOM 683 C CA . GLY A 1 107 ? 66.590 38.794 0.473 1.00 32.20 84 GLY A CA 1
ATOM 684 C C . GLY A 1 107 ? 65.520 38.100 -0.371 1.00 31.72 84 GLY A C 1
ATOM 685 O O . GLY A 1 107 ? 64.956 38.751 -1.272 1.00 31.80 84 GLY A O 1
ATOM 686 N N . LEU A 1 108 ? 65.243 36.802 -0.112 1.00 30.07 85 LEU A N 1
ATOM 687 C CA . LEU A 1 108 ? 64.085 36.098 -0.722 1.00 27.32 85 LEU A CA 1
ATOM 688 C C . LEU A 1 108 ? 62.775 36.403 0.057 1.00 26.61 85 LEU A C 1
ATOM 689 O O . LEU A 1 108 ? 62.331 35.640 0.955 1.00 23.86 85 LEU A O 1
ATOM 691 N N . LEU A 1 109 ? 62.141 37.496 -0.364 1.00 23.77 86 LEU A N 1
ATOM 692 C CA . LEU A 1 109 ? 61.161 38.220 0.424 1.00 23.33 86 LEU A CA 1
ATOM 693 C C . LEU A 1 109 ? 59.789 38.210 -0.255 1.00 22.92 86 LEU A C 1
ATOM 694 O O . LEU A 1 109 ? 59.678 38.497 -1.454 1.00 21.70 86 LEU A O 1
ATOM 699 N N . THR A 1 110 ? 58.743 37.922 0.512 1.00 22.12 87 THR A N 1
ATOM 700 C CA . THR A 1 110 ? 57.415 37.971 -0.044 1.00 21.73 87 THR A CA 1
ATOM 701 C C . THR A 1 110 ? 56.902 39.384 -0.014 1.00 22.86 87 THR A C 1
ATOM 702 O O . THR A 1 110 ? 57.359 40.225 0.775 1.00 22.12 87 THR A O 1
ATOM 706 N N . LEU A 1 111 ? 55.926 39.614 -0.886 1.00 24.23 88 LEU A N 1
ATOM 707 C CA . LEU A 1 111 ? 54.966 40.686 -0.736 1.00 25.88 88 LEU A CA 1
ATOM 708 C C . LEU A 1 111 ? 54.256 40.504 0.608 1.00 25.79 88 LEU A C 1
ATOM 709 O O . LEU A 1 111 ? 54.157 39.377 1.102 1.00 25.63 88 LEU A O 1
ATOM 714 N N . PRO A 1 112 ? 53.725 41.586 1.193 1.00 25.56 89 PRO A N 1
ATOM 715 C CA . PRO A 1 112 ? 52.919 41.360 2.399 1.00 25.05 89 PRO A CA 1
ATOM 716 C C . PRO A 1 112 ? 51.788 40.355 2.101 1.00 24.13 89 PRO A C 1
ATOM 717 O O . PRO A 1 112 ? 51.269 40.301 0.983 1.00 24.11 89 PRO A O 1
ATOM 721 N N . THR A 1 113 ? 51.450 39.538 3.085 1.00 22.06 90 THR A N 1
ATOM 722 C CA . THR A 1 113 ? 50.613 38.389 2.846 1.00 20.58 90 THR A CA 1
ATOM 723 C C . THR A 1 113 ? 50.054 38.023 4.197 1.00 18.57 90 THR A C 1
ATOM 724 O O . THR A 1 113 ? 50.578 38.471 5.225 1.00 17.23 90 THR A O 1
ATOM 728 N N . SER A 1 114 ? 49.001 37.213 4.206 1.00 17.41 91 SER A N 1
ATOM 729 C CA . SER A 1 114 ? 48.313 36.871 5.433 1.00 17.35 91 SER A CA 1
ATOM 730 C C . SER A 1 114 ? 49.086 35.867 6.274 1.00 16.43 91 SER A C 1
ATOM 731 O O . SER A 1 114 ? 49.445 34.788 5.796 1.00 15.71 91 SER A O 1
ATOM 734 N N . VAL A 1 115 ? 49.296 36.236 7.525 1.00 15.02 92 VAL A N 1
ATOM 735 C CA . VAL A 1 115 ? 49.969 35.383 8.506 1.00 15.08 92 VAL A CA 1
ATOM 736 C C . VAL A 1 115 ? 49.084 35.354 9.719 1.00 14.97 92 VAL A C 1
ATOM 737 O O . VAL A 1 115 ? 48.616 36.416 10.160 1.00 15.74 92 VAL A O 1
ATOM 741 N N . ASN A 1 116 ? 48.826 34.160 10.247 1.00 13.93 93 ASN A N 1
ATOM 742 C CA . ASN A 1 116 ? 48.055 34.016 11.472 1.00 14.41 93 ASN A CA 1
ATOM 743 C C . ASN A 1 116 ? 48.938 33.842 12.698 1.00 14.81 93 ASN A C 1
ATOM 744 O O . ASN A 1 116 ? 50.004 33.197 12.617 1.00 13.80 93 ASN A O 1
ATOM 749 N N . VAL A 1 117 ? 48.492 34.409 13.817 1.00 13.09 94 VAL A N 1
ATOM 750 C CA . VAL A 1 117 ? 49.137 34.191 15.104 1.00 13.71 94 VAL A CA 1
ATOM 751 C C . VAL A 1 117 ? 48.106 33.674 16.098 1.00 14.27 94 VAL A C 1
ATOM 752 O O . VAL A 1 117 ? 47.017 34.263 16.259 1.00 15.42 94 VAL A O 1
ATOM 756 N N . VAL A 1 118 ? 48.439 32.579 16.758 1.00 14.24 95 VAL A N 1
ATOM 757 C CA . VAL A 1 118 ? 47.591 31.982 17.793 1.00 15.06 95 VAL A CA 1
ATOM 758 C C . VAL A 1 118 ? 47.396 32.991 18.934 1.00 16.74 95 VAL A C 1
ATOM 759 O O . VAL A 1 118 ? 48.359 33.578 19.422 1.00 16.32 95 VAL A O 1
ATOM 763 N N . THR A 1 119 ? 46.150 33.212 19.333 1.00 17.50 96 THR A N 1
ATOM 764 C CA . THR A 1 119 ? 45.877 34.041 20.531 1.00 18.68 96 THR A CA 1
ATOM 765 C C . THR A 1 119 ? 45.559 33.178 21.760 1.00 19.70 96 THR A C 1
ATOM 766 O O . THR A 1 119 ? 45.836 33.578 22.889 1.00 21.27 96 THR A O 1
ATOM 770 N N . SER A 1 120 ? 44.998 31.985 21.552 1.00 19.94 97 SER A N 1
ATOM 771 C CA . SER A 1 120 ? 44.904 30.989 22.621 1.00 20.83 97 SER A CA 1
ATOM 772 C C . SER A 1 120 ? 44.668 29.628 21.987 1.00 20.54 97 SER A C 1
ATOM 773 O O . SER A 1 120 ? 44.191 29.536 20.840 1.00 20.78 97 SER A O 1
ATOM 776 N N . SER A 1 121 ? 45.023 28.575 22.709 1.00 19.92 98 SER A N 1
ATOM 777 C CA . SER A 1 121 ? 44.916 27.252 22.154 1.00 20.22 98 SER A CA 1
ATOM 778 C C . SER A 1 121 ? 44.743 26.213 23.255 1.00 21.47 98 SER A C 1
ATOM 779 O O . SER A 1 121 ? 45.115 26.452 24.417 1.00 21.13 98 SER A O 1
ATOM 782 N N . SER A 1 122 ? 44.207 25.044 22.893 1.00 22.10 99 SER A N 1
ATOM 783 C CA . SER A 1 122 ? 44.223 23.882 23.804 1.00 23.31 99 SER A CA 1
ATOM 784 C C . SER A 1 122 ? 44.303 22.579 23.012 1.00 22.08 99 SER A C 1
ATOM 785 O O . SER A 1 122 ? 43.857 22.552 21.872 1.00 22.10 99 SER A O 1
ATOM 788 N N . PRO A 1 123 ? 44.885 21.513 23.605 1.00 22.18 100 PRO A N 1
ATOM 789 C CA . PRO A 1 123 ? 45.638 21.538 24.870 1.00 21.72 100 PRO A CA 1
ATOM 790 C C . PRO A 1 123 ? 47.039 22.101 24.673 1.00 22.00 100 PRO A C 1
ATOM 791 O O . PRO A 1 123 ? 47.778 21.631 23.791 1.00 22.40 100 PRO A O 1
ATOM 795 N N . GLY A 1 124 ? 47.404 23.062 25.512 1.00 20.60 101 GLY A N 1
ATOM 796 C CA . GLY A 1 124 ? 48.721 23.682 25.452 1.00 20.74 101 GLY A CA 1
ATOM 797 C C . GLY A 1 124 ? 48.873 24.644 24.287 1.00 19.31 101 GLY A C 1
ATOM 798 O O . GLY A 1 124 ? 47.896 24.982 23.612 1.00 20.54 101 GLY A O 1
ATOM 799 N N . THR A 1 125 ? 50.107 25.061 24.037 1.00 17.45 102 THR A N 1
ATOM 800 C CA . THR A 1 125 ? 50.393 26.085 23.031 1.00 16.86 102 THR A CA 1
ATOM 801 C C . THR A 1 125 ? 50.789 25.418 21.723 1.00 15.68 102 THR A C 1
ATOM 802 O O . THR A 1 125 ? 51.047 24.216 21.697 1.00 15.65 102 THR A O 1
ATOM 806 N N . LEU A 1 126 ? 50.871 26.196 20.652 1.00 15.46 103 LEU A N 1
ATOM 807 C CA . LEU A 1 126 ? 51.342 25.623 19.385 1.00 14.44 103 LEU A CA 1
ATOM 808 C C . LEU A 1 126 ? 52.825 25.227 19.471 1.00 14.67 103 LEU A C 1
ATOM 809 O O . LEU A 1 126 ? 53.207 24.188 18.976 1.00 13.25 103 LEU A O 1
ATOM 814 N N . GLY A 1 127 ? 53.652 26.030 20.140 1.00 13.85 104 GLY A N 1
ATOM 815 C CA . GLY A 1 127 ? 55.064 25.655 20.307 1.00 15.23 104 GLY A CA 1
ATOM 816 C C . GLY A 1 127 ? 55.232 24.320 21.005 1.00 16.13 104 GLY A C 1
ATOM 817 O O . GLY A 1 127 ? 56.092 23.496 20.647 1.00 14.66 104 GLY A O 1
ATOM 818 N N . ASN A 1 128 ? 54.411 24.099 22.023 1.00 16.51 105 ASN A N 1
ATOM 819 C CA . ASN A 1 128 ? 54.458 22.823 22.726 1.00 17.43 105 ASN A CA 1
ATOM 820 C C . ASN A 1 128 ? 54.017 21.660 21.815 1.00 15.35 105 ASN A C 1
ATOM 821 O O . ASN A 1 128 ? 54.602 20.551 21.828 1.00 15.46 105 ASN A O 1
ATOM 826 N N . PHE A 1 129 ? 52.984 21.903 21.024 1.00 13.33 106 PHE A N 1
ATOM 827 C CA . PHE A 1 129 ? 52.506 20.882 20.090 1.00 13.97 106 PHE A CA 1
ATOM 828 C C . PHE A 1 129 ? 53.557 20.548 19.041 1.00 12.66 106 PHE A C 1
ATOM 829 O O . PHE A 1 129 ? 53.603 19.437 18.541 1.00 13.18 106 PHE A O 1
ATOM 837 N N . LEU A 1 130 ? 54.408 21.512 18.692 1.00 11.70 107 LEU A N 1
ATOM 838 C CA . LEU A 1 130 ? 55.464 21.302 17.697 1.00 10.99 107 LEU A CA 1
ATOM 839 C C . LEU A 1 130 ? 56.805 20.902 18.347 1.00 12.17 107 LEU A C 1
ATOM 840 O O . LEU A 1 130 ? 57.872 21.096 17.762 1.00 11.54 107 LEU A O 1
ATOM 845 N N . SER A 1 131 ? 56.765 20.371 19.561 1.00 12.67 108 SER A N 1
ATOM 846 C CA . SER A 1 131 ? 58.019 20.166 20.327 1.00 14.46 108 SER A CA 1
ATOM 847 C C . SER A 1 131 ? 58.952 19.158 19.690 1.00 14.19 108 SER A C 1
ATOM 848 O O . SER A 1 131 ? 60.153 19.237 19.924 1.00 14.61 108 SER A O 1
ATOM 851 N N . ARG A 1 132 ? 58.435 18.257 18.834 1.00 13.16 109 ARG A N 1
ATOM 852 C CA . ARG A 1 132 ? 59.302 17.334 18.124 1.00 13.61 109 ARG A CA 1
ATOM 853 C C . ARG A 1 132 ? 60.287 18.017 17.189 1.00 12.93 109 ARG A C 1
ATOM 854 O O . ARG A 1 132 ? 61.391 17.505 16.988 1.00 12.51 109 ARG A O 1
ATOM 862 N N . SER A 1 133 ? 59.870 19.143 16.580 1.00 11.68 110 SER A N 1
ATOM 863 C CA . SER A 1 133 ? 60.748 19.905 15.664 1.00 12.02 110 SER A CA 1
ATOM 864 C C . SER A 1 133 ? 61.444 21.069 16.342 1.00 11.91 110 SER A C 1
ATOM 865 O O . SER A 1 133 ? 62.443 21.562 15.827 1.00 12.53 110 SER A O 1
ATOM 868 N N . GLY A 1 134 ? 60.853 21.568 17.427 1.00 12.00 111 GLY A N 1
ATOM 869 C CA . GLY A 1 134 ? 61.280 22.834 18.039 1.00 11.69 111 GLY A CA 1
ATOM 870 C C . GLY A 1 134 ? 60.804 24.054 17.241 1.00 11.40 111 GLY A C 1
ATOM 871 O O . GLY A 1 134 ? 61.243 25.182 17.492 1.00 10.29 111 GLY A O 1
ATOM 872 N N . ALA A 1 135 ? 59.932 23.849 16.253 1.00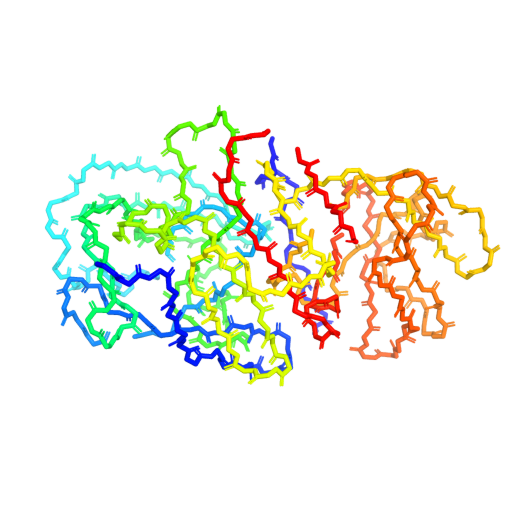 10.18 112 ALA A N 1
ATOM 873 C CA . ALA A 1 135 ? 59.467 24.963 15.434 1.00 9.03 112 ALA A CA 1
ATOM 874 C C . ALA A 1 135 ? 58.500 25.803 16.265 1.00 8.34 112 ALA A C 1
ATOM 875 O O . ALA A 1 135 ? 57.921 25.330 17.236 1.00 7.73 112 ALA A O 1
ATOM 877 N N . VAL A 1 136 ? 58.347 27.062 15.893 1.00 8.48 113 VAL A N 1
ATOM 878 C CA . VAL A 1 136 ? 57.380 27.962 16.575 1.00 8.67 113 VAL A CA 1
ATOM 879 C C . VAL A 1 136 ? 56.318 28.498 15.636 1.00 9.10 113 VAL A C 1
ATOM 880 O O . VAL A 1 136 ? 55.678 29.522 15.894 1.00 9.57 113 VAL A O 1
ATOM 884 N N . GLY A 1 137 ? 56.151 27.819 14.512 1.00 8.66 114 GLY A N 1
ATOM 885 C CA . GLY A 1 137 ? 55.072 28.133 13.575 1.00 8.27 114 GLY A CA 1
ATOM 886 C C . GLY A 1 137 ? 54.990 27.003 12.569 1.00 8.81 114 GLY A C 1
ATOM 887 O O . GLY A 1 137 ? 55.890 26.161 12.493 1.00 7.17 114 GLY A O 1
ATOM 888 N N . VAL A 1 138 ? 53.880 26.965 11.839 1.00 8.99 115 VAL A N 1
ATOM 889 C CA . VAL A 1 138 ? 53.628 25.952 10.852 1.00 9.03 115 VAL A CA 1
ATOM 890 C C . VAL A 1 138 ? 53.579 26.659 9.512 1.00 9.73 115 VAL A C 1
ATOM 891 O O . VAL A 1 138 ? 52.755 27.531 9.303 1.00 9.51 115 VAL A O 1
ATOM 895 N N . LEU A 1 139 ? 54.477 26.281 8.616 1.00 9.67 116 LEU A N 1
ATOM 896 C CA . LEU A 1 139 ? 54.489 26.822 7.283 1.00 10.05 116 LEU A CA 1
ATOM 897 C C . LEU A 1 139 ? 53.754 25.797 6.443 1.00 10.50 116 LEU A C 1
ATOM 898 O O . LEU A 1 139 ? 54.342 24.801 5.972 1.00 9.48 116 LEU A O 1
ATOM 903 N N . GLY A 1 140 ? 52.441 26.019 6.320 1.00 10.63 117 GLY A N 1
ATOM 904 C CA . GLY A 1 140 ? 51.562 25.104 5.555 1.00 11.85 117 GLY A CA 1
ATOM 905 C C . GLY A 1 140 ? 51.719 25.448 4.092 1.00 12.25 117 GLY A C 1
ATOM 906 O O . GLY A 1 140 ? 51.282 26.527 3.656 1.00 12.70 117 GLY A O 1
ATOM 907 N N . ILE A 1 141 ? 52.376 24.574 3.335 1.00 11.41 118 ILE A N 1
ATOM 908 C CA . ILE A 1 141 ? 52.695 24.863 1.935 1.00 12.72 118 ILE A CA 1
ATOM 909 C C . ILE A 1 141 ? 51.906 23.963 0.947 1.00 12.52 118 ILE A C 1
ATOM 910 O O . ILE A 1 141 ? 52.265 23.870 -0.216 1.00 12.61 118 ILE A O 1
ATOM 915 N N . GLY A 1 142 ? 50.877 23.289 1.450 1.00 12.56 119 GLY A N 1
ATOM 916 C CA . GLY A 1 142 ? 49.989 22.489 0.620 1.00 12.17 119 GLY A CA 1
ATOM 917 C C . GLY A 1 142 ? 49.348 23.323 -0.477 1.00 12.01 119 GLY A C 1
ATOM 918 O O . GLY A 1 142 ? 48.858 24.428 -0.219 1.00 11.24 119 GLY A O 1
ATOM 919 N N . PRO A 1 143 ? 49.311 22.790 -1.709 1.00 13.31 120 PRO A N 1
ATOM 920 C CA . PRO A 1 143 ? 48.433 23.509 -2.673 1.00 14.51 120 PRO A CA 1
ATOM 921 C C . PRO A 1 143 ? 46.977 23.497 -2.215 1.00 16.54 120 PRO A C 1
ATOM 922 O O . PRO A 1 143 ? 46.570 22.589 -1.476 1.00 15.83 120 PRO A O 1
ATOM 926 N N . ASN A 1 144 ? 46.204 24.498 -2.660 1.00 18.37 121 ASN A N 1
ATOM 927 C CA . ASN A 1 144 ? 44.824 24.680 -2.223 1.00 23.07 121 ASN A CA 1
ATOM 928 C C . ASN A 1 144 ? 43.943 25.272 -3.364 1.00 25.56 121 ASN A C 1
ATOM 929 O O . ASN A 1 144 ? 43.283 26.291 -3.183 1.00 26.58 121 ASN A O 1
ATOM 934 N N . ASN A 1 145 ? 43.966 24.632 -4.534 1.00 28.68 122 ASN A N 1
ATOM 935 C CA . ASN A 1 145 ? 43.172 25.049 -5.696 1.00 32.06 122 ASN A CA 1
ATOM 936 C C . ASN A 1 145 ? 41.704 25.274 -5.356 1.00 33.97 122 ASN A C 1
ATOM 937 O O . ASN A 1 145 ? 41.125 24.532 -4.567 1.00 34.90 122 ASN A O 1
ATOM 939 N N . GLY A 1 146 ? 41.132 26.330 -5.932 1.00 36.60 123 GLY A N 1
ATOM 940 C CA . GLY A 1 146 ? 39.706 26.643 -5.790 1.00 39.11 123 GLY A CA 1
ATOM 941 C C . GLY A 1 146 ? 39.282 27.185 -4.431 1.00 40.78 123 GLY A C 1
ATOM 942 O O . GLY A 1 146 ? 38.089 27.274 -4.148 1.00 41.48 123 GLY A O 1
ATOM 943 N N . PHE A 1 147 ? 40.241 27.486 -3.571 1.00 42.04 124 PHE A N 1
ATOM 944 C CA . PHE A 1 147 ? 39.985 28.146 -2.303 1.00 43.02 124 PHE A CA 1
ATOM 945 C C . PHE A 1 147 ? 40.842 29.419 -2.197 1.00 43.21 124 PHE A C 1
ATOM 946 O O . PHE A 1 147 ? 41.772 29.502 -1.392 1.00 43.57 124 PHE A O 1
ATOM 954 N N . PRO A 1 148 ? 40.503 30.396 -3.023 1.00 43.32 125 PRO A N 1
ATOM 955 C CA . PRO A 1 148 ? 41.261 31.635 -3.194 1.00 42.95 125 PRO A CA 1
ATOM 956 C C . PRO A 1 148 ? 41.571 32.362 -1.889 1.00 42.70 125 PRO A C 1
ATOM 957 O O . PRO A 1 148 ? 42.529 33.100 -1.840 1.00 43.10 125 PRO A O 1
ATOM 958 N N . GLY A 1 149 ? 40.763 32.141 -0.860 1.00 41.70 126 GLY A N 1
ATOM 959 C CA . GLY A 1 149 ? 41.019 32.681 0.453 1.00 39.82 126 GLY A CA 1
ATOM 960 C C . GLY A 1 149 ? 42.298 32.247 1.155 1.00 38.33 126 GLY A C 1
ATOM 961 O O . GLY A 1 149 ? 42.818 32.975 2.002 1.00 38.88 126 GLY A O 1
ATOM 962 N N . THR A 1 150 ? 42.784 31.054 0.837 1.00 35.58 127 THR A N 1
ATOM 963 C CA . THR A 1 150 ? 43.908 30.411 1.558 1.00 32.32 127 THR A CA 1
ATOM 964 C C . THR A 1 150 ? 44.960 29.788 0.640 1.00 29.01 127 THR A C 1
ATOM 965 O O . THR A 1 150 ? 44.695 28.792 -0.040 1.00 27.90 127 THR A O 1
ATOM 969 N N . SER A 1 151 ? 46.168 30.350 0.668 1.00 25.98 128 SER A N 1
ATOM 970 C CA . SER A 1 151 ? 47.239 29.966 -0.256 1.00 23.47 128 SER A CA 1
ATOM 971 C C . SER A 1 151 ? 48.547 29.911 0.486 1.00 21.10 128 SER A C 1
ATOM 972 O O . SER A 1 151 ? 48.798 30.710 1.373 1.00 20.03 128 SER A O 1
ATOM 975 N N . SER A 1 152 ? 49.373 28.947 0.123 1.00 18.50 129 SER A N 1
ATOM 976 C CA . SER A 1 152 ? 50.747 28.918 0.604 1.00 17.31 129 SER A CA 1
ATOM 977 C C . SER A 1 152 ? 51.390 30.279 0.392 1.00 16.61 129 SER A C 1
ATOM 978 O O . SER A 1 152 ? 51.222 30.924 -0.664 1.00 16.16 129 SER A O 1
ATOM 981 N N . ILE A 1 153 ? 52.197 30.653 1.381 1.00 15.96 130 ILE A N 1
ATOM 982 C CA . ILE A 1 153 ? 53.014 31.858 1.347 1.00 16.16 130 ILE A CA 1
ATOM 983 C C . ILE A 1 153 ? 54.005 31.881 0.176 1.00 15.11 130 ILE A C 1
ATOM 984 O O . ILE A 1 153 ? 54.418 32.956 -0.281 1.00 15.77 130 ILE A O 1
ATOM 989 N N . VAL A 1 154 ? 54.341 30.709 -0.354 1.00 13.94 131 VAL A N 1
ATOM 990 C CA . VAL A 1 154 ? 55.169 30.628 -1.557 1.00 14.58 131 VAL A CA 1
ATOM 991 C C . VAL A 1 154 ? 54.550 31.373 -2.756 1.00 14.74 131 VAL A C 1
ATOM 992 O O . VAL A 1 154 ? 55.283 31.966 -3.548 1.00 14.65 131 VAL A O 1
ATOM 996 N N . THR A 1 155 ? 53.212 31.376 -2.850 1.00 13.87 132 THR A N 1
ATOM 997 C CA . THR A 1 155 ? 52.493 32.083 -3.945 1.00 13.86 132 THR A CA 1
ATOM 998 C C . THR A 1 155 ? 52.709 33.601 -3.915 1.00 14.42 132 THR A C 1
ATOM 999 O O . THR A 1 155 ? 52.507 34.300 -4.940 1.00 14.32 132 THR A O 1
ATOM 1003 N N . ALA A 1 156 ? 53.182 34.103 -2.779 1.00 13.79 133 ALA A N 1
ATOM 1004 C CA . ALA A 1 156 ? 53.474 35.537 -2.643 1.00 14.45 133 ALA A CA 1
ATOM 1005 C C . ALA A 1 156 ? 54.936 35.940 -2.896 1.00 15.01 133 ALA A C 1
ATOM 1006 O O . ALA A 1 156 ? 55.301 37.131 -2.844 1.00 14.24 133 ALA A O 1
ATOM 1016 N N . PRO A 1 158 ? 58.215 36.647 -5.432 1.00 19.51 135 PRO A N 1
ATOM 1017 C CA . PRO A 1 158 ? 58.280 37.379 -6.718 1.00 19.67 135 PRO A CA 1
ATOM 1018 C C . PRO A 1 158 ? 58.648 36.536 -7.933 1.00 20.34 135 PRO A C 1
ATOM 1019 O O . PRO A 1 158 ? 59.479 35.614 -7.856 1.00 19.47 135 PRO A O 1
ATOM 1023 N N . GLY A 1 159 ? 58.017 36.877 -9.057 1.00 19.97 136 GLY A N 1
ATOM 1024 C CA . GLY A 1 159 ? 58.306 36.251 -10.355 1.00 19.13 136 GLY A CA 1
ATOM 1025 C C . GLY A 1 159 ? 58.140 34.757 -10.226 1.00 17.95 136 GLY A C 1
ATOM 1026 O O . GLY A 1 159 ? 57.236 34.284 -9.483 1.00 18.96 136 GLY A O 1
ATOM 1027 N N . LEU A 1 160 ? 59.024 34.008 -10.879 1.00 16.05 137 LEU A N 1
ATOM 1028 C CA . LEU A 1 160 ? 58.814 32.558 -11.026 1.00 15.62 137 LEU A CA 1
ATOM 1029 C C . LEU A 1 160 ? 59.035 31.764 -9.725 1.00 13.92 137 LEU A C 1
ATOM 1030 O O . LEU A 1 160 ? 58.733 30.555 -9.685 1.00 12.78 137 LEU A O 1
ATOM 1035 N N . LEU A 1 161 ? 59.529 32.469 -8.689 1.00 11.40 138 LEU A N 1
ATOM 1036 C CA . LEU A 1 161 ? 59.774 31.866 -7.350 1.00 12.05 138 LEU A CA 1
ATOM 1037 C C . LEU A 1 161 ? 58.456 31.351 -6.763 1.00 12.33 138 LEU A C 1
ATOM 1038 O O . LEU A 1 161 ? 58.451 30.391 -5.985 1.00 13.14 138 LEU A O 1
ATOM 1043 N N . ASN A 1 162 ? 57.338 31.966 -7.174 1.00 12.33 139 ASN A N 1
ATOM 1044 C CA . ASN A 1 162 ? 56.024 31.572 -6.687 1.00 12.13 139 ASN A CA 1
ATOM 1045 C C . ASN A 1 162 ? 55.439 30.307 -7.310 1.00 10.84 139 ASN A C 1
ATOM 1046 O O . ASN A 1 162 ? 54.368 29.880 -6.877 1.00 10.59 139 ASN A O 1
ATOM 1051 N N . ASN A 1 163 ? 56.106 29.705 -8.317 1.00 10.14 140 ASN A N 1
ATOM 1052 C CA . ASN A 1 163 ? 55.513 28.590 -9.057 1.00 10.99 140 ASN A CA 1
ATOM 1053 C C . ASN A 1 163 ? 55.349 27.318 -8.226 1.00 10.80 140 ASN A C 1
ATOM 1054 O O . ASN A 1 163 ? 54.472 26.483 -8.501 1.00 9.66 140 ASN A O 1
ATOM 1059 N N . GLY A 1 164 ? 56.194 27.172 -7.204 1.00 10.72 141 GLY A N 1
ATOM 1060 C CA . GLY A 1 164 ? 56.260 25.905 -6.504 1.00 10.28 141 GLY A CA 1
ATOM 1061 C C . GLY A 1 164 ? 57.526 25.832 -5.655 1.00 10.73 141 GLY A C 1
ATOM 1062 O O . GLY A 1 164 ? 58.335 26.789 -5.622 1.00 9.87 141 GLY A O 1
ATOM 1063 N N . VAL A 1 165 ? 57.683 24.705 -4.955 1.00 10.26 142 VAL A N 1
ATOM 1064 C CA . VAL A 1 165 ? 58.875 24.465 -4.124 1.00 10.58 142 VAL A CA 1
ATOM 1065 C C . VAL A 1 165 ? 59.237 23.004 -4.204 1.00 9.55 142 VAL A C 1
ATOM 1066 O O . VAL A 1 165 ? 58.377 22.118 -4.140 1.00 10.04 142 VAL A O 1
ATOM 1070 N N . LEU A 1 166 ? 60.524 22.759 -4.364 1.00 8.46 143 LEU A N 1
ATOM 1071 C CA . LEU A 1 166 ? 61.051 21.400 -4.353 1.00 9.01 143 LEU A CA 1
ATOM 1072 C C . LEU A 1 166 ? 61.515 21.174 -2.940 1.00 9.58 143 LEU A C 1
ATOM 1073 O O . LEU A 1 166 ? 62.298 21.966 -2.427 1.00 9.88 143 LEU A O 1
ATOM 1078 N N . ILE A 1 167 ? 61.033 20.109 -2.305 1.00 8.79 144 ILE A N 1
ATOM 1079 C CA . ILE A 1 167 ? 61.427 19.753 -0.948 1.00 9.34 144 ILE A CA 1
ATOM 1080 C C . ILE A 1 167 ? 62.360 18.539 -1.068 1.00 8.67 144 ILE A C 1
ATOM 1081 O O . ILE A 1 167 ? 61.962 17.481 -1.603 1.00 8.83 144 ILE A O 1
ATOM 1086 N N . ASP A 1 168 ? 63.574 18.684 -0.549 1.00 9.29 145 ASP A N 1
ATOM 1087 C CA . ASP A 1 168 ? 64.537 17.598 -0.618 1.00 7.86 145 ASP A CA 1
ATOM 1088 C C . ASP A 1 168 ? 65.177 17.396 0.749 1.00 7.98 145 ASP A C 1
ATOM 1089 O O . ASP A 1 168 ? 66.292 17.844 1.013 1.00 8.13 145 ASP A O 1
ATOM 1094 N N . GLU A 1 169 ? 64.462 16.651 1.596 1.00 7.82 146 GLU A N 1
ATOM 1095 C CA . GLU A 1 169 ? 64.872 16.387 2.968 1.00 8.64 146 GLU A CA 1
ATOM 1096 C C . GLU A 1 169 ? 66.258 15.738 3.115 1.00 10.85 146 GLU A C 1
ATOM 1097 O O . GLU A 1 169 ? 67.053 16.191 3.950 1.00 10.73 146 GLU A O 1
ATOM 1103 N N . SER A 1 170 ? 66.555 14.715 2.317 1.00 11.74 147 SER A N 1
ATOM 1104 C CA . SER A 1 170 ? 67.853 14.055 2.453 1.00 14.58 147 SER A CA 1
ATOM 1105 C C . SER A 1 170 ? 69.017 14.928 1.932 1.00 14.50 147 SER A C 1
ATOM 1106 O O . SER A 1 170 ? 70.133 14.808 2.418 1.00 14.83 147 SER A O 1
ATOM 1109 N N . ALA A 1 171 ? 68.733 15.856 1.026 1.00 12.95 148 ALA A N 1
ATOM 1110 C CA . ALA A 1 171 ? 69.781 16.812 0.606 1.00 12.91 148 ALA A CA 1
ATOM 1111 C C . ALA A 1 171 ? 69.853 17.991 1.540 1.00 12.09 148 ALA A C 1
ATOM 1112 O O . ALA A 1 171 ? 70.814 18.756 1.457 1.00 13.03 148 ALA A O 1
ATOM 1114 N N . GLY A 1 172 ? 68.839 18.183 2.394 1.00 11.00 149 GLY A N 1
ATOM 1115 C CA . GLY A 1 172 ? 68.820 19.366 3.283 1.00 9.47 149 GLY A CA 1
ATOM 1116 C C . GLY A 1 172 ? 68.506 20.662 2.563 1.00 9.62 149 GLY A C 1
ATOM 1117 O O . GLY A 1 172 ? 69.029 21.732 2.898 1.00 10.10 149 GLY A O 1
ATOM 1118 N N . ILE A 1 173 ? 67.622 20.599 1.582 1.00 9.55 150 ILE A N 1
ATOM 1119 C CA . ILE A 1 173 ? 67.328 21.796 0.828 1.00 11.49 150 ILE A CA 1
ATOM 1120 C C . ILE A 1 173 ? 65.853 22.009 0.454 1.00 10.59 150 ILE A C 1
ATOM 1121 O O . ILE A 1 173 ? 65.099 21.052 0.246 1.00 9.55 150 ILE A O 1
ATOM 1126 N N . LEU A 1 174 ? 65.484 23.283 0.355 1.00 9.75 151 LEU A N 1
ATOM 1127 C CA . LEU A 1 174 ? 64.199 23.679 -0.204 1.00 10.71 151 LEU A CA 1
ATOM 1128 C C . LEU A 1 174 ? 64.532 24.592 -1.392 1.00 11.28 151 LEU A C 1
ATOM 1129 O O . LEU A 1 174 ? 65.328 25.524 -1.247 1.00 13.52 151 LEU A O 1
ATOM 1134 N N . GLN A 1 175 ? 63.948 24.347 -2.558 1.00 10.36 152 GLN A N 1
ATOM 1135 C CA . GLN A 1 175 ? 64.214 25.210 -3.706 1.00 10.45 152 GLN A CA 1
ATOM 1136 C C . GLN A 1 175 ? 62.921 25.788 -4.250 1.00 10.50 152 GLN A C 1
ATOM 1137 O O . GLN A 1 175 ? 62.047 25.055 -4.642 1.00 8.77 152 GLN A O 1
ATOM 1143 N N . PHE A 1 176 ? 62.822 27.110 -4.247 1.00 10.23 153 PHE A N 1
ATOM 1144 C CA . PHE A 1 176 ? 61.654 27.813 -4.793 1.00 10.45 153 PHE A CA 1
ATOM 1145 C C . PHE A 1 176 ? 61.737 27.913 -6.303 1.00 10.54 153 PHE A C 1
ATOM 1146 O O . PHE A 1 176 ? 62.840 27.945 -6.869 1.00 10.31 153 PHE A O 1
ATOM 1154 N N . GLY A 1 177 ? 60.589 27.957 -6.971 1.00 11.32 154 GLY A N 1
ATOM 1155 C CA . GLY A 1 177 ? 60.607 28.183 -8.423 1.00 12.58 154 GLY A CA 1
ATOM 1156 C C . GLY A 1 177 ? 60.143 26.946 -9.168 1.00 14.02 154 GLY A C 1
ATOM 1157 O O . GLY A 1 177 ? 59.809 25.943 -8.533 1.00 12.82 154 GLY A O 1
ATOM 1158 N N . PRO A 1 178 ? 60.112 27.011 -10.526 1.00 14.32 155 PRO A N 1
ATOM 1159 C CA . PRO A 1 178 ? 59.746 25.868 -11.356 1.00 15.04 155 PRO A CA 1
ATOM 1160 C C . PRO A 1 178 ? 60.660 24.706 -11.031 1.00 16.02 155 PRO A C 1
ATOM 1161 O O . PRO A 1 178 ? 61.827 24.915 -10.634 1.00 15.91 155 PRO A O 1
ATOM 1165 N N . ASN A 1 179 ? 60.132 23.491 -11.169 1.00 15.62 156 ASN A N 1
ATOM 1166 C CA . ASN A 1 179 ? 60.901 22.305 -10.864 1.00 15.73 156 ASN A CA 1
ATOM 1167 C C . ASN A 1 179 ? 62.056 22.190 -11.834 1.00 16.55 156 ASN A C 1
ATOM 1168 O O . ASN A 1 179 ? 61.869 22.392 -13.030 1.00 16.23 156 ASN A O 1
ATOM 1173 N N . THR A 1 180 ? 63.229 21.861 -11.317 1.00 17.27 157 THR A N 1
ATOM 1174 C CA . THR A 1 180 ? 64.419 21.722 -12.139 1.00 17.95 157 THR A CA 1
ATOM 1175 C C . THR A 1 180 ? 64.823 20.264 -12.258 1.00 18.71 157 THR A C 1
ATOM 1176 O O . THR A 1 180 ? 65.835 19.951 -12.910 1.00 18.70 157 THR A O 1
ATOM 1180 N N . LEU A 1 181 ? 64.042 19.379 -11.647 1.00 17.80 158 LEU A N 1
ATOM 1181 C CA . LEU A 1 181 ? 64.282 17.950 -11.788 1.00 20.19 158 LEU A CA 1
ATOM 1182 C C . LEU A 1 181 ? 63.192 17.287 -12.618 1.00 22.01 158 LEU A C 1
ATOM 1183 O O . LEU A 1 181 ? 62.029 17.712 -12.586 1.00 21.71 158 LEU A O 1
ATOM 1188 N N . THR A 1 182 ? 63.559 16.201 -13.292 1.00 24.79 159 THR A N 1
ATOM 1189 C CA . THR A 1 182 ? 62.596 15.443 -14.116 1.00 28.51 159 THR A CA 1
ATOM 1190 C C . THR A 1 182 ? 62.070 14.223 -13.420 1.00 29.75 159 THR A C 1
ATOM 1191 O O . THR A 1 182 ? 62.740 13.649 -12.543 1.00 30.02 159 THR A O 1
ATOM 1195 N N . GLY A 1 183 ? 60.867 13.834 -13.842 1.00 31.40 160 GLY A N 1
ATOM 1196 C CA . GLY A 1 183 ? 60.073 12.820 -13.152 1.00 32.13 160 GLY A CA 1
ATOM 1197 C C . GLY A 1 183 ? 59.907 13.256 -11.701 1.00 32.88 160 GLY A C 1
ATOM 1198 O O . GLY A 1 183 ? 59.496 14.424 -11.413 1.00 33.97 160 GLY A O 1
ATOM 1199 N N . GLY A 1 184 ? 60.268 12.343 -10.794 1.00 31.58 161 GLY A N 1
ATOM 1200 C CA . GLY A 1 184 ? 60.012 12.509 -9.367 1.00 29.87 161 GLY A CA 1
ATOM 1201 C C . GLY A 1 184 ? 58.532 12.672 -9.067 1.00 27.89 161 GLY A C 1
ATOM 1202 O O . GLY A 1 184 ? 57.677 12.701 -9.982 1.00 30.18 161 GLY A O 1
ATOM 1203 N N . ILE A 1 185 ? 58.226 12.835 -7.790 1.00 24.50 162 ILE A N 1
ATOM 1204 C CA . ILE A 1 185 ? 56.878 13.067 -7.339 1.00 20.24 162 ILE A CA 1
ATOM 1205 C C . ILE A 1 185 ? 56.557 14.561 -7.385 1.00 19.21 162 ILE A C 1
ATOM 1206 O O . ILE A 1 185 ? 57.358 15.384 -6.946 1.00 17.07 162 ILE A O 1
ATOM 1211 N N . THR A 1 186 ? 55.390 14.895 -7.935 1.00 17.38 163 THR A N 1
ATOM 1212 C CA . THR A 1 186 ? 54.883 16.255 -7.893 1.00 16.94 163 THR A CA 1
ATOM 1213 C C . THR A 1 186 ? 53.535 16.273 -7.201 1.00 16.32 163 THR A C 1
ATOM 1214 O O . THR A 1 186 ? 52.638 15.537 -7.603 1.00 16.98 163 THR A O 1
ATOM 1218 N N . ILE A 1 187 ? 53.397 17.117 -6.181 1.00 15.32 164 ILE A N 1
ATOM 1219 C CA . ILE A 1 187 ? 52.127 17.338 -5.495 1.00 15.48 164 ILE A CA 1
ATOM 1220 C C . ILE A 1 187 ? 51.450 18.573 -6.151 1.00 15.38 164 ILE A C 1
ATOM 1221 O O . ILE A 1 187 ? 52.067 19.647 -6.260 1.00 13.67 164 ILE A O 1
ATOM 1226 N N . SER A 1 188 ? 50.197 18.425 -6.596 1.00 14.14 165 SER A N 1
ATOM 1227 C CA . SER A 1 188 ? 49.471 19.600 -7.149 1.00 14.44 165 SER A CA 1
ATOM 1228 C C . SER A 1 188 ? 47.979 19.549 -6.848 1.00 13.09 165 SER A C 1
ATOM 1229 O O . SER A 1 188 ? 47.446 18.471 -6.547 1.00 12.16 165 SER A O 1
ATOM 1232 N N . GLY A 1 189 ? 47.331 20.716 -6.844 1.00 12.05 166 GLY A N 1
ATOM 1233 C CA . GLY A 1 189 ? 45.865 20.797 -6.662 1.00 11.88 166 GLY A CA 1
ATOM 1234 C C . GLY A 1 189 ? 45.494 20.839 -5.179 1.00 12.08 166 GLY A C 1
ATOM 1235 O O . GLY A 1 189 ? 44.878 21.801 -4.724 1.00 12.48 166 GLY A O 1
ATOM 1236 N N . ALA A 1 190 ? 45.892 19.794 -4.423 1.00 11.46 167 ALA A N 1
ATOM 1237 C CA . ALA A 1 190 ? 45.579 19.629 -2.987 1.00 11.08 167 ALA A CA 1
ATOM 1238 C C . ALA A 1 190 ? 46.565 18.635 -2.438 1.00 11.93 167 ALA A C 1
ATOM 1239 O O . ALA A 1 190 ? 47.114 17.877 -3.224 1.00 10.79 167 ALA A O 1
ATOM 1241 N N . PRO A 1 191 ? 46.767 18.596 -1.085 1.00 12.49 168 PRO A N 1
ATOM 1242 C CA . PRO A 1 191 ? 47.677 17.602 -0.489 1.00 13.94 168 PRO A CA 1
ATOM 1243 C C . PRO A 1 191 ? 47.177 16.148 -0.496 1.00 14.37 168 PRO A C 1
ATOM 1244 O O . PRO A 1 191 ? 47.976 15.215 -0.291 1.00 16.02 168 PRO A O 1
ATOM 1248 N N . ILE A 1 192 ? 45.892 15.948 -0.787 1.00 13.88 169 ILE A N 1
ATOM 1249 C CA . ILE A 1 192 ? 45.344 14.598 -0.952 1.00 12.93 169 ILE A CA 1
ATOM 1250 C C . ILE A 1 192 ? 45.148 14.315 -2.452 1.00 12.40 169 ILE A C 1
ATOM 1251 O O . ILE A 1 192 ? 44.648 15.170 -3.171 1.00 12.13 169 ILE A O 1
ATOM 1256 N N . SER A 1 193 ? 45.511 13.122 -2.899 1.00 11.68 170 SER A N 1
ATOM 1257 C CA . SER A 1 193 ? 45.214 12.693 -4.269 1.00 12.54 170 SER A CA 1
ATOM 1258 C C . SER A 1 193 ? 44.908 11.222 -4.271 1.00 12.19 170 SER A C 1
ATOM 1259 O O . SER A 1 193 ? 45.233 10.498 -3.330 1.00 11.46 170 SER A O 1
ATOM 1262 N N . THR A 1 194 ? 44.297 10.749 -5.342 1.00 11.18 171 THR A N 1
ATOM 1263 C CA . THR A 1 194 ? 44.070 9.334 -5.506 1.00 11.14 171 THR A CA 1
ATOM 1264 C C . THR A 1 194 ? 45.297 8.636 -6.056 1.00 10.30 171 THR A C 1
ATOM 1265 O O . THR A 1 194 ? 45.805 9.005 -7.113 1.00 11.39 171 THR A O 1
ATOM 1269 N N . VAL A 1 195 ? 45.731 7.592 -5.370 1.00 9.97 172 VAL A N 1
ATOM 1270 C CA . VAL A 1 195 ? 46.872 6.803 -5.826 1.00 10.57 172 VAL A CA 1
ATOM 1271 C C . VAL A 1 195 ? 46.462 5.370 -5.703 1.00 10.36 172 VAL A C 1
ATOM 1272 O O . VAL A 1 195 ? 45.284 5.089 -5.389 1.00 11.21 172 VAL A O 1
ATOM 1276 N N . ALA A 1 196 ? 47.403 4.451 -5.950 1.00 11.03 173 ALA A N 1
ATOM 1277 C CA . ALA A 1 196 ? 47.120 3.047 -5.737 1.00 10.81 173 ALA A CA 1
ATOM 1278 C C . ALA A 1 196 ? 48.076 2.527 -4.679 1.00 11.48 173 ALA A C 1
ATOM 1279 O O . ALA A 1 196 ? 49.295 2.779 -4.736 1.00 12.13 173 ALA A O 1
ATOM 1281 N N . VAL A 1 197 ? 47.523 1.813 -3.713 1.00 11.04 174 VAL A N 1
ATOM 1282 C CA . VAL A 1 197 ? 48.295 1.364 -2.561 1.00 11.79 174 VAL A CA 1
ATOM 1283 C C . VAL A 1 197 ? 48.321 -0.156 -2.516 1.00 12.85 174 VAL A C 1
ATOM 1284 O O . VAL A 1 197 ? 47.288 -0.829 -2.711 1.00 13.56 174 VAL A O 1
ATOM 1288 N N . GLN A 1 198 ? 49.505 -0.695 -2.277 1.00 14.20 175 GLN A N 1
ATOM 1289 C CA . GLN A 1 198 ? 49.672 -2.141 -2.151 1.00 15.57 175 GLN A CA 1
ATOM 1290 C C . GLN A 1 198 ? 50.421 -2.535 -0.875 1.00 16.70 175 GLN A C 1
ATOM 1291 O O . GLN A 1 198 ? 51.519 -2.039 -0.620 1.00 16.91 175 GLN A O 1
ATOM 1297 N N . ILE A 1 199 ? 49.830 -3.443 -0.104 1.00 17.72 176 ILE A N 1
ATOM 1298 C CA . ILE A 1 199 ? 50.410 -3.951 1.137 1.00 22.27 176 ILE A CA 1
ATOM 1299 C C . ILE A 1 199 ? 50.962 -5.335 0.826 1.00 24.57 176 ILE A C 1
ATOM 1300 O O . ILE A 1 199 ? 50.229 -6.212 0.355 1.00 24.64 176 ILE A O 1
ATOM 1305 N N . ASP A 1 200 ? 52.264 -5.493 1.052 1.00 26.89 177 ASP A N 1
ATOM 1306 C CA . ASP A 1 200 ? 52.996 -6.696 0.688 1.00 29.35 177 ASP A CA 1
ATOM 1307 C C . ASP A 1 200 ? 52.832 -7.046 -0.794 1.00 30.64 177 ASP A C 1
ATOM 1308 O O . ASP A 1 200 ? 53.181 -6.221 -1.658 1.00 31.39 177 ASP A O 1
ATOM 1313 N N . ASN A 1 201 ? 52.352 -8.235 -1.120 1.00 31.76 178 ASN A N 1
ATOM 1314 C CA . ASN A 1 201 ? 52.146 -8.531 -2.547 1.00 33.10 178 ASN A CA 1
ATOM 1315 C C . ASN A 1 201 ? 50.666 -8.604 -2.888 1.00 32.81 178 ASN A C 1
ATOM 1316 O O . ASN A 1 201 ? 50.284 -9.176 -3.920 1.00 33.53 178 ASN A O 1
ATOM 1321 N N . GLY A 1 202 ? 49.850 -7.994 -2.020 1.00 31.38 179 GLY A N 1
ATOM 1322 C CA . GLY A 1 202 ? 48.401 -7.885 -2.219 1.00 29.22 179 GLY A CA 1
ATOM 1323 C C . GLY A 1 202 ? 47.994 -7.087 -3.451 1.00 26.84 179 GLY A C 1
ATOM 1324 O O . GLY A 1 202 ? 48.852 -6.587 -4.194 1.00 26.31 179 GLY A O 1
ATOM 1325 N N . PRO A 1 203 ? 46.669 -6.951 -3.675 1.00 25.62 180 PRO A N 1
ATOM 1326 C CA . PRO A 1 203 ? 46.199 -6.182 -4.822 1.00 24.81 180 PRO A CA 1
ATOM 1327 C C . PRO A 1 203 ? 46.518 -4.689 -4.678 1.00 23.18 180 PRO A C 1
ATOM 1328 O O . PRO A 1 203 ? 46.577 -4.178 -3.551 1.00 22.92 180 PRO A O 1
ATOM 1332 N N . LEU A 1 204 ? 46.719 -4.005 -5.798 1.00 21.78 181 LEU A N 1
ATOM 1333 C CA . LEU A 1 204 ? 46.754 -2.550 -5.789 1.00 21.03 181 LEU A CA 1
ATOM 1334 C C . LEU A 1 204 ? 45.345 -2.012 -5.547 1.00 20.80 181 LEU A C 1
ATOM 1335 O O . LEU A 1 204 ? 44.419 -2.373 -6.276 1.00 21.57 181 LEU A O 1
ATOM 1340 N N . GLN A 1 205 ? 45.173 -1.206 -4.500 1.00 18.42 182 GLN A N 1
ATOM 1341 C CA . GLN A 1 205 ? 43.863 -0.593 -4.187 1.00 17.93 182 GLN A CA 1
ATOM 1342 C C . GLN A 1 205 ? 43.911 0.921 -4.399 1.00 16.76 182 GLN A C 1
ATOM 1343 O O . GLN A 1 205 ? 44.841 1.596 -3.920 1.00 14.63 182 GLN A O 1
ATOM 1349 N N . GLN A 1 206 ? 42.892 1.444 -5.080 1.00 15.47 183 GLN A N 1
ATOM 1350 C CA . GLN A 1 206 ? 42.745 2.872 -5.246 1.00 15.64 183 GLN A CA 1
ATOM 1351 C C . GLN A 1 206 ? 42.428 3.450 -3.901 1.00 14.25 183 GLN A C 1
ATOM 1352 O O . GLN A 1 206 ? 41.589 2.920 -3.185 1.00 15.69 183 GLN A O 1
ATOM 1358 N N . ALA A 1 207 ? 43.079 4.540 -3.567 1.00 11.91 184 ALA A N 1
ATOM 1359 C CA . ALA A 1 207 ? 42.897 5.155 -2.269 1.00 10.88 184 ALA A CA 1
ATOM 1360 C C . ALA A 1 207 ? 43.327 6.616 -2.315 1.00 10.50 184 ALA A C 1
ATOM 1361 O O . ALA A 1 207 ? 44.276 6.981 -3.044 1.00 9.49 184 ALA A O 1
ATOM 1363 N N . PRO A 1 208 ? 42.605 7.474 -1.549 1.00 10.46 185 PRO A N 1
ATOM 1364 C CA . PRO A 1 208 ? 43.033 8.846 -1.329 1.00 10.07 185 PRO A CA 1
ATOM 1365 C C . PRO A 1 208 ? 44.216 8.790 -0.371 1.00 10.22 185 PRO A C 1
ATOM 1366 O O . PRO A 1 208 ? 44.196 8.001 0.607 1.00 10.60 185 PRO A O 1
ATOM 1370 N N . VAL A 1 209 ? 45.273 9.540 -0.657 1.00 8.54 186 VAL A N 1
ATOM 1371 C CA . VAL A 1 209 ? 46.406 9.556 0.280 1.00 7.22 186 VAL A CA 1
ATOM 1372 C C . VAL A 1 209 ? 46.858 10.983 0.437 1.00 9.02 186 VAL A C 1
ATOM 1373 O O . VAL A 1 209 ? 46.899 11.740 -0.557 1.00 8.63 186 VAL A O 1
ATOM 1385 N N . PHE A 1 211 ? 50.080 13.272 1.176 1.00 9.94 188 PHE A N 1
ATOM 1386 C CA . PHE A 1 211 ? 51.515 13.360 1.267 1.00 10.29 188 PHE A CA 1
ATOM 1387 C C . PHE A 1 211 ? 51.805 14.490 2.235 1.00 9.95 188 PHE A C 1
ATOM 1388 O O . PHE A 1 211 ? 51.749 15.666 1.876 1.00 11.45 188 PHE A O 1
ATOM 1396 N N . ASP A 1 212 ? 52.037 14.115 3.488 1.00 8.94 189 ASP A N 1
ATOM 1397 C CA . ASP A 1 212 ? 52.092 15.083 4.585 1.00 7.48 189 ASP A CA 1
ATOM 1398 C C . ASP A 1 212 ? 53.478 15.073 5.217 1.00 7.38 189 ASP A C 1
ATOM 1399 O O . ASP A 1 212 ? 53.809 14.167 5.983 1.00 6.64 189 ASP A O 1
ATOM 1404 N N . SER A 1 213 ? 54.290 16.083 4.887 1.00 6.92 190 SER A N 1
ATOM 1405 C CA . SER A 1 213 ? 55.649 16.181 5.424 1.00 6.98 190 SER A CA 1
ATOM 1406 C C . SER A 1 213 ? 55.715 16.378 6.950 1.00 7.60 190 SER A C 1
ATOM 1407 O O . SER A 1 213 ? 56.795 16.121 7.557 1.00 8.72 190 SER A O 1
ATOM 1410 N N . GLY A 1 214 ? 54.604 16.833 7.563 1.00 6.98 191 GLY A N 1
ATOM 1411 C CA . GLY A 1 214 ? 54.529 16.935 9.047 1.00 6.59 191 GLY A CA 1
ATOM 1412 C C . GLY A 1 214 ? 53.924 15.725 9.721 1.00 6.27 191 GLY A C 1
ATOM 1413 O O . GLY A 1 214 ? 53.764 15.705 10.953 1.00 7.15 191 GLY A O 1
ATOM 1414 N N . GLY A 1 215 ? 53.604 14.686 8.931 1.00 7.24 192 GLY A N 1
ATOM 1415 C CA . GLY A 1 215 ? 52.808 13.533 9.462 1.00 6.59 192 GLY A CA 1
ATOM 1416 C C . GLY A 1 215 ? 53.610 12.456 10.217 1.00 7.90 192 GLY A C 1
ATOM 1417 O O . GLY A 1 215 ? 53.081 11.368 10.493 1.00 7.49 192 GLY A O 1
ATOM 1418 N N . ILE A 1 216 ? 54.880 12.743 10.514 1.00 6.83 193 ILE A N 1
ATOM 1419 C CA . ILE A 1 216 ? 55.726 11.838 11.331 1.00 8.32 193 ILE A CA 1
ATOM 1420 C C . ILE A 1 216 ? 55.883 10.489 10.630 1.00 7.40 193 ILE A C 1
ATOM 1421 O O . ILE A 1 216 ? 56.457 10.457 9.566 1.00 7.56 193 ILE A O 1
ATOM 1426 N N . ASN A 1 217 ? 55.408 9.395 11.230 1.00 5.92 194 ASN A N 1
ATOM 1427 C CA . ASN A 1 217 ? 55.539 8.051 10.602 1.00 6.85 194 ASN A CA 1
ATOM 1428 C C . ASN A 1 217 ? 54.230 7.608 9.955 1.00 6.61 194 ASN A C 1
ATOM 1429 O O . ASN A 1 217 ? 54.127 6.504 9.458 1.00 6.50 194 ASN A O 1
ATOM 1434 N N . GLY A 1 218 ? 53.252 8.509 9.929 1.00 6.08 195 GLY A N 1
ATOM 1435 C CA . GLY A 1 218 ? 52.100 8.330 9.029 1.00 6.88 195 GLY A CA 1
ATOM 1436 C C . GLY A 1 218 ? 50.989 7.499 9.662 1.00 6.32 195 GLY A C 1
ATOM 1437 O O . GLY A 1 218 ? 51.105 7.074 10.825 1.00 6.78 195 GLY A O 1
ATOM 1438 N N . THR A 1 219 ? 49.886 7.328 8.930 1.00 6.22 196 THR A N 1
ATOM 1439 C CA . THR A 1 219 ? 48.725 6.530 9.392 1.00 7.05 196 THR A CA 1
ATOM 1440 C C . THR A 1 219 ? 48.173 5.803 8.168 1.00 6.76 196 THR A C 1
ATOM 1441 O O . THR A 1 219 ? 48.342 6.260 7.029 1.00 8.42 196 THR A O 1
ATOM 1445 N N . ILE A 1 220 ? 47.464 4.709 8.389 1.00 7.32 197 ILE A N 1
ATOM 1446 C CA . ILE A 1 220 ? 46.793 4.051 7.301 1.00 6.98 197 ILE A CA 1
ATOM 1447 C C . ILE A 1 220 ? 45.457 3.531 7.833 1.00 8.77 197 ILE A C 1
ATOM 1448 O O . ILE A 1 220 ? 45.381 3.120 8.990 1.00 7.80 197 ILE A O 1
ATOM 1453 N N . PRO A 1 221 ? 44.374 3.655 7.034 1.00 8.71 198 PRO A N 1
ATOM 1454 C CA . PRO A 1 221 ? 43.087 3.245 7.612 1.00 9.18 198 PRO A CA 1
ATOM 1455 C C . PRO A 1 221 ? 42.992 1.723 7.681 1.00 9.35 198 PRO A C 1
ATOM 1456 O O . PRO A 1 221 ? 43.598 1.001 6.864 1.00 9.45 198 PRO A O 1
ATOM 1460 N N . SER A 1 222 ? 42.214 1.276 8.654 1.00 10.60 199 SER A N 1
ATOM 1461 C CA . SER A 1 222 ? 41.922 -0.126 8.901 1.00 12.14 199 SER A CA 1
ATOM 1462 C C . SER A 1 222 ? 41.456 -0.871 7.646 1.00 12.40 199 SER A C 1
ATOM 1463 O O . SER A 1 222 ? 41.941 -1.989 7.394 1.00 13.09 199 SER A O 1
ATOM 1466 N N . ALA A 1 223 ? 40.531 -0.281 6.866 1.00 12.06 200 ALA A N 1
ATOM 1467 C CA . ALA A 1 223 ? 39.970 -1.000 5.709 1.00 13.78 200 ALA A CA 1
ATOM 1468 C C . ALA A 1 223 ? 41.021 -1.191 4.645 1.00 13.95 200 ALA A C 1
ATOM 1469 O O . ALA A 1 223 ? 41.162 -2.256 4.052 1.00 14.18 200 ALA A O 1
ATOM 1471 N N . LEU A 1 224 ? 41.796 -0.141 4.406 1.00 13.83 201 LEU A N 1
ATOM 1472 C CA . LEU A 1 224 ? 42.839 -0.256 3.415 1.00 14.45 201 LEU A CA 1
ATOM 1473 C C . LEU A 1 224 ? 43.922 -1.267 3.841 1.00 15.37 201 LEU A C 1
ATOM 1474 O O . LEU A 1 224 ? 44.434 -2.007 3.011 1.00 16.67 201 LEU A O 1
ATOM 1479 N N . ALA A 1 225 ? 44.313 -1.256 5.112 1.00 15.24 202 ALA A N 1
ATOM 1480 C CA . ALA A 1 225 ? 45.421 -2.091 5.556 1.00 16.62 202 ALA A CA 1
ATOM 1481 C C . ALA A 1 225 ? 45.015 -3.553 5.907 1.00 18.25 202 ALA A C 1
ATOM 1482 O O . ALA A 1 225 ? 45.896 -4.392 6.095 1.00 17.73 202 ALA A O 1
ATOM 1484 N N . SER A 1 226 ? 43.705 -3.820 6.013 1.00 19.04 203 SER A N 1
ATOM 1485 C CA . SER A 1 226 ? 43.148 -5.090 6.561 1.00 20.10 203 SER A CA 1
ATOM 1486 C C . SER A 1 226 ? 43.719 -5.399 7.943 1.00 20.60 203 SER A C 1
ATOM 1487 O O . SER A 1 226 ? 44.144 -6.536 8.211 1.00 20.09 203 SER A O 1
ATOM 1490 N N . LEU A 1 227 ? 43.750 -4.370 8.800 1.00 19.46 204 LEU A N 1
ATOM 1491 C CA . LEU A 1 227 ? 44.261 -4.491 10.148 1.00 19.73 204 LEU A CA 1
ATOM 1492 C C . LEU A 1 227 ? 43.300 -3.804 11.076 1.00 19.65 204 LEU A C 1
ATOM 1493 O O . LEU A 1 227 ? 42.645 -2.858 10.673 1.00 20.28 204 LEU A O 1
ATOM 1498 N N . PRO A 1 228 ? 43.191 -4.288 12.319 1.00 20.11 205 PRO A N 1
ATOM 1499 C CA . PRO A 1 228 ? 42.378 -3.584 13.288 1.00 19.85 205 PRO A CA 1
ATOM 1500 C C . PRO A 1 228 ? 42.948 -2.176 13.526 1.00 18.82 205 PRO A C 1
ATOM 1501 O O . PRO A 1 228 ? 44.167 -1.988 13.479 1.00 17.26 205 PRO A O 1
ATOM 1505 N N . SER A 1 229 ? 42.084 -1.210 13.802 1.00 18.52 206 SER A N 1
ATOM 1506 C CA . SER A 1 229 ? 42.540 0.142 14.118 1.00 18.62 206 SER A CA 1
ATOM 1507 C C . SER A 1 229 ? 42.998 0.187 15.548 1.00 18.56 206 SER A C 1
ATOM 1508 O O . SER A 1 229 ? 42.628 -0.691 16.337 1.00 19.42 206 SER A O 1
ATOM 1511 N N . GLY A 1 230 ? 43.784 1.206 15.888 1.00 17.03 207 GLY A N 1
ATOM 1512 C CA . GLY A 1 230 ? 44.202 1.458 17.245 1.00 17.41 207 GLY A CA 1
ATOM 1513 C C . GLY A 1 230 ? 45.595 0.984 17.621 1.00 17.52 207 GLY A C 1
ATOM 1514 O O . GLY A 1 230 ? 46.009 1.171 18.749 1.00 18.01 207 GLY A O 1
ATOM 1515 N N . GLY A 1 231 ? 46.318 0.368 16.687 1.00 17.26 208 GLY A N 1
ATOM 1516 C CA . GLY A 1 231 ? 47.727 0.038 16.908 1.00 16.15 208 GLY A CA 1
ATOM 1517 C C . GLY A 1 231 ? 48.543 0.335 15.663 1.00 15.81 208 GLY A C 1
ATOM 1518 O O . GLY A 1 231 ? 48.007 0.871 14.675 1.00 14.44 208 GLY A O 1
ATOM 1519 N N . PHE A 1 232 ? 49.819 -0.043 15.690 1.00 14.42 209 PHE A N 1
ATOM 1520 C CA . PHE A 1 232 ? 50.712 0.208 14.560 1.00 14.33 209 PHE A CA 1
ATOM 1521 C C . PHE A 1 232 ? 50.704 -0.974 13.646 1.00 14.47 209 PHE A C 1
ATOM 1522 O O . PHE A 1 232 ? 50.406 -2.099 14.090 1.00 13.48 209 PHE A O 1
ATOM 1530 N N . VAL A 1 233 ? 51.017 -0.715 12.376 1.00 11.61 210 VAL A N 1
ATOM 1531 C CA . VAL A 1 233 ? 51.296 -1.756 11.396 1.00 12.22 210 VAL A CA 1
ATOM 1532 C C . VAL A 1 233 ? 52.510 -2.596 11.890 1.00 13.03 210 VAL A C 1
ATOM 1533 O O . VAL A 1 233 ? 53.565 -2.017 12.298 1.00 12.37 210 VAL A O 1
ATOM 1537 N N . PRO A 1 234 ? 52.381 -3.953 11.852 1.00 14.08 211 PRO A N 1
ATOM 1538 C CA . PRO A 1 234 ? 53.499 -4.814 12.290 1.00 14.97 211 PRO A CA 1
ATOM 1539 C C . PRO A 1 234 ? 54.762 -4.494 11.505 1.00 15.45 211 PRO A C 1
ATOM 1540 O O . PRO A 1 234 ? 54.682 -4.197 10.295 1.00 15.29 211 PRO A O 1
ATOM 1544 N N . ALA A 1 235 ? 55.920 -4.558 12.160 1.00 15.35 212 ALA A N 1
ATOM 1545 C CA . ALA A 1 235 ? 57.202 -4.415 11.451 1.00 15.57 212 ALA A CA 1
ATOM 1546 C C . ALA A 1 235 ? 57.365 -5.491 10.392 1.00 15.41 212 ALA A C 1
ATOM 1547 O O . ALA A 1 235 ? 56.779 -6.540 10.518 1.00 15.69 212 ALA A O 1
ATOM 1549 N N . GLY A 1 236 ? 58.151 -5.216 9.350 1.00 15.27 213 GLY A N 1
ATOM 1550 C CA . GLY A 1 236 ? 58.353 -6.146 8.230 1.00 14.85 213 GLY A CA 1
ATOM 1551 C C . GLY A 1 236 ? 57.236 -6.108 7.195 1.00 14.22 213 GLY A C 1
ATOM 1552 O O . GLY A 1 236 ? 57.153 -6.973 6.323 1.00 13.57 213 GLY A O 1
ATOM 1553 N N . THR A 1 237 ? 56.355 -5.121 7.287 1.00 14.17 214 THR A N 1
ATOM 1554 C CA . THR A 1 237 ? 55.276 -4.976 6.291 1.00 13.82 214 THR A CA 1
ATOM 1555 C C . THR A 1 237 ? 55.715 -4.066 5.149 1.00 13.87 214 THR A C 1
ATOM 1556 O O . THR A 1 237 ? 56.122 -2.918 5.375 1.00 11.97 214 THR A O 1
ATOM 1560 N N . THR A 1 238 ? 55.649 -4.566 3.915 1.00 13.58 215 THR A N 1
ATOM 1561 C CA . THR A 1 238 ? 55.992 -3.710 2.809 1.00 13.83 215 THR A CA 1
ATOM 1562 C C . THR A 1 238 ? 54.772 -2.883 2.361 1.00 13.91 215 THR A C 1
ATOM 1563 O O . THR A 1 238 ? 53.666 -3.412 2.176 1.00 13.18 215 THR A O 1
ATOM 1567 N N . ILE A 1 239 ? 54.986 -1.574 2.252 1.00 12.65 216 ILE A N 1
ATOM 1568 C CA . ILE A 1 239 ? 53.972 -0.636 1.708 1.00 13.05 216 ILE A CA 1
ATOM 1569 C C . ILE A 1 239 ? 54.476 0.012 0.439 1.00 13.07 216 ILE A C 1
ATOM 1570 O O . ILE A 1 239 ? 55.563 0.582 0.418 1.00 12.51 216 ILE A O 1
ATOM 1575 N N . SER A 1 240 ? 53.690 -0.098 -0.637 1.00 12.03 217 SER A N 1
ATOM 1576 C CA . SER A 1 240 ? 54.085 0.470 -1.909 1.00 13.14 217 SER A CA 1
ATOM 1577 C C . SER A 1 240 ? 52.956 1.363 -2.432 1.00 12.24 217 SER A C 1
ATOM 1578 O O . SER A 1 240 ? 51.771 0.984 -2.371 1.00 12.59 217 SER A O 1
ATOM 1581 N N . VAL A 1 241 ? 53.335 2.543 -2.905 1.00 11.32 218 VAL A N 1
ATOM 1582 C CA . VAL A 1 241 ? 52.370 3.531 -3.346 1.00 11.26 218 VAL A CA 1
ATOM 1583 C C . VAL A 1 241 ? 52.711 3.868 -4.806 1.00 11.94 218 VAL A C 1
ATOM 1584 O O . VAL A 1 241 ? 53.848 4.254 -5.116 1.00 11.31 218 VAL A O 1
ATOM 1588 N N . TYR A 1 242 ? 51.725 3.705 -5.689 1.00 10.81 219 TYR A N 1
ATOM 1589 C CA . TYR A 1 242 ? 51.901 3.912 -7.126 1.00 11.90 219 TYR A CA 1
ATOM 1590 C C . TYR A 1 242 ? 50.962 5.005 -7.575 1.00 11.41 219 TYR A C 1
ATOM 1591 O O . TYR A 1 242 ? 49.987 5.280 -6.888 1.00 11.80 219 TYR A O 1
ATOM 1600 N N . THR A 1 243 ? 51.208 5.601 -8.738 1.00 11.74 220 THR A N 1
ATOM 1601 C CA . THR A 1 243 ? 50.202 6.445 -9.383 1.00 13.25 220 THR A CA 1
ATOM 1602 C C . THR A 1 243 ? 48.861 5.727 -9.466 1.00 13.71 220 THR A C 1
ATOM 1603 O O . THR A 1 243 ? 48.824 4.519 -9.405 1.00 12.75 220 THR A O 1
ATOM 1607 N N . SER A 1 244 ? 47.767 6.464 -9.641 1.00 14.79 221 SER A N 1
ATOM 1608 C CA A SER A 1 244 ? 46.434 5.854 -9.648 0.50 15.96 221 SER A CA 1
ATOM 1609 C CA B SER A 1 244 ? 46.444 5.856 -9.648 0.50 16.16 221 SER A CA 1
ATOM 1610 C C . SER A 1 244 ? 46.252 4.761 -10.706 1.00 17.03 221 SER A C 1
ATOM 1611 O O . SER A 1 244 ? 45.503 3.823 -10.487 1.00 17.00 221 SER A O 1
ATOM 1616 N N . ASP A 1 245 ? 46.909 4.899 -11.851 1.00 18.53 222 ASP A N 1
ATOM 1617 C CA . ASP A 1 245 ? 46.776 3.879 -12.898 1.00 21.92 222 ASP A CA 1
ATOM 1618 C C . ASP A 1 245 ? 47.567 2.590 -12.551 1.00 22.44 222 ASP A C 1
ATOM 1619 O O . ASP A 1 245 ? 47.474 1.606 -13.264 1.00 22.94 222 ASP A O 1
ATOM 1624 N N . GLY A 1 246 ? 48.354 2.621 -11.457 1.00 21.78 223 GLY A N 1
ATOM 1625 C CA . GLY A 1 246 ? 49.162 1.489 -11.018 1.00 21.64 223 GLY A CA 1
ATOM 1626 C C . GLY A 1 246 ? 50.414 1.223 -11.838 1.00 22.37 223 GLY A C 1
ATOM 1627 O O . GLY A 1 246 ? 51.051 0.182 -11.695 1.00 23.65 223 GLY A O 1
ATOM 1628 N N . GLN A 1 247 ? 50.804 2.171 -12.673 1.00 22.22 224 GLN A N 1
ATOM 1629 C CA . GLN A 1 247 ? 51.890 1.914 -13.587 1.00 22.92 224 GLN A CA 1
ATOM 1630 C C . GLN A 1 247 ? 53.266 2.420 -13.143 1.00 22.90 224 GLN A C 1
ATOM 1631 O O . GLN A 1 247 ? 54.293 1.935 -13.629 1.00 23.08 224 GLN A O 1
ATOM 1637 N N . THR A 1 248 ? 53.286 3.388 -12.233 1.00 20.69 225 THR A N 1
ATOM 1638 C CA . THR A 1 248 ? 54.534 4.020 -11.844 1.00 19.47 225 THR A CA 1
ATOM 1639 C C . THR A 1 248 ? 54.573 4.032 -10.315 1.00 17.87 225 THR A C 1
ATOM 1640 O O . THR A 1 248 ? 53.644 4.539 -9.676 1.00 16.11 225 THR A O 1
ATOM 1644 N N . LEU A 1 249 ? 55.617 3.421 -9.752 1.00 16.63 226 LEU A N 1
ATOM 1645 C CA . LEU A 1 249 ? 55.868 3.432 -8.317 1.00 15.30 226 LEU A CA 1
ATOM 1646 C C . LEU A 1 249 ? 56.258 4.844 -7.849 1.00 14.51 226 LEU A C 1
ATOM 1647 O O . LEU A 1 249 ? 57.150 5.465 -8.417 1.00 14.42 226 LEU A O 1
ATOM 1652 N N . LEU A 1 250 ? 55.571 5.350 -6.824 1.00 12.47 227 LEU A N 1
ATOM 1653 C CA . LEU A 1 250 ? 55.916 6.641 -6.235 1.00 11.83 227 LEU A CA 1
ATOM 1654 C C . LEU A 1 250 ? 56.962 6.372 -5.169 1.00 11.94 227 LEU A C 1
ATOM 1655 O O . LEU A 1 250 ? 58.056 6.923 -5.244 1.00 12.20 227 LEU A O 1
ATOM 1660 N N . TYR A 1 251 ? 56.653 5.488 -4.218 1.00 10.98 228 TYR A N 1
ATOM 1661 C CA . TYR A 1 251 ? 57.655 5.047 -3.236 1.00 10.52 228 TYR A CA 1
ATOM 1662 C C . TYR A 1 251 ? 57.237 3.728 -2.603 1.00 10.03 228 TYR A C 1
ATOM 1663 O O . TYR A 1 251 ? 56.058 3.348 -2.623 1.00 10.27 228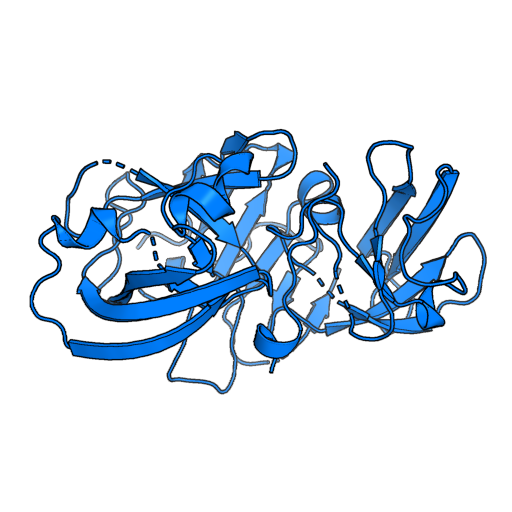 TYR A O 1
ATOM 1672 N N . SER A 1 252 ? 58.200 3.043 -2.024 1.00 9.24 229 SER A N 1
ATOM 1673 C CA . SER A 1 252 ? 57.952 1.800 -1.312 1.00 10.35 229 SER A CA 1
ATOM 1674 C C . SER A 1 252 ? 58.913 1.747 -0.147 1.00 9.76 229 SER A C 1
ATOM 1675 O O . SER A 1 252 ? 60.032 2.267 -0.247 1.00 9.41 229 SER A O 1
ATOM 1678 N N . TYR A 1 253 ? 58.492 1.116 0.947 1.00 9.52 230 TYR A N 1
ATOM 1679 C CA . TYR A 1 253 ? 59.393 0.816 2.066 1.00 10.33 230 TYR A CA 1
ATOM 1680 C C . TYR A 1 253 ? 58.850 -0.324 2.867 1.00 9.95 230 TYR A C 1
ATOM 1681 O O . TYR A 1 253 ? 57.684 -0.728 2.690 1.00 10.04 230 TYR A O 1
ATOM 1690 N N . THR A 1 254 ? 59.685 -0.812 3.782 1.00 9.88 231 THR A N 1
ATOM 1691 C CA . THR A 1 254 ? 59.272 -1.862 4.696 1.00 10.49 231 THR A CA 1
ATOM 1692 C C . THR A 1 254 ? 59.210 -1.284 6.085 1.00 10.39 231 THR A C 1
ATOM 1693 O O . THR A 1 254 ? 60.184 -0.674 6.542 1.00 9.98 231 THR A O 1
ATOM 1697 N N . THR A 1 255 ? 58.081 -1.441 6.766 1.00 9.65 232 THR A N 1
ATOM 1698 C CA . THR A 1 255 ? 57.972 -0.901 8.135 1.00 9.88 232 THR A CA 1
ATOM 1699 C C . THR A 1 255 ? 58.949 -1.512 9.115 1.00 10.78 232 THR A C 1
ATOM 1700 O O . THR A 1 255 ? 59.370 -2.662 8.945 1.00 10.41 232 THR A O 1
ATOM 1704 N N . THR A 1 256 ? 59.298 -0.751 10.154 1.00 10.90 233 THR A N 1
ATOM 1705 C CA . THR A 1 256 ? 60.161 -1.276 11.215 1.00 12.20 233 THR A CA 1
ATOM 1706 C C . THR A 1 256 ? 59.484 -1.027 12.566 1.00 12.62 233 THR A C 1
ATOM 1707 O O . THR A 1 256 ? 58.428 -0.377 12.615 1.00 11.63 233 THR A O 1
ATOM 1711 N N . ALA A 1 257 ? 60.073 -1.522 13.653 1.00 11.35 234 ALA A N 1
ATOM 1712 C CA . ALA A 1 257 ? 59.543 -1.288 14.963 1.00 11.55 234 ALA A CA 1
ATOM 1713 C C . ALA A 1 257 ? 59.505 0.205 15.334 1.00 11.91 234 ALA A C 1
ATOM 1714 O O . ALA A 1 257 ? 58.704 0.610 16.196 1.00 11.78 234 ALA A O 1
ATOM 1716 N N . THR A 1 258 ? 60.350 1.019 14.694 1.00 11.04 235 THR A N 1
ATOM 1717 C CA . THR A 1 258 ? 60.375 2.482 14.982 1.00 11.55 235 THR A CA 1
ATOM 1718 C C . THR A 1 258 ? 59.914 3.350 13.801 1.00 10.72 235 THR A C 1
ATOM 1719 O O . THR A 1 258 ? 59.948 4.582 13.883 1.00 12.36 235 THR A O 1
ATOM 1723 N N . ASN A 1 259 ? 59.472 2.711 12.728 1.00 10.04 236 ASN A N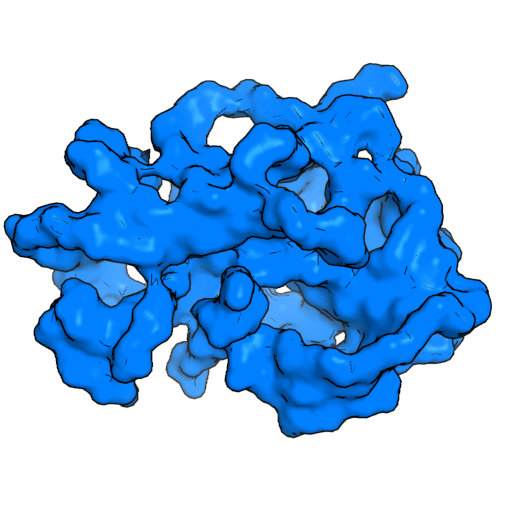 1
ATOM 1724 C CA . ASN A 1 259 ? 59.006 3.438 11.537 1.00 9.51 236 ASN A CA 1
ATOM 1725 C C . ASN A 1 259 ? 57.851 2.673 10.901 1.00 9.57 236 ASN A C 1
ATOM 1726 O O . ASN A 1 259 ? 58.052 1.818 10.036 1.00 10.02 236 ASN A O 1
ATOM 1731 N N . THR A 1 260 ? 56.650 2.991 11.368 1.00 10.21 237 THR A N 1
ATOM 1732 C CA . THR A 1 260 ? 55.460 2.266 11.025 1.00 9.76 237 THR A CA 1
ATOM 1733 C C . THR A 1 260 ? 54.224 3.151 11.271 1.00 9.67 237 THR A C 1
ATOM 1734 O O . THR A 1 260 ? 54.122 3.858 12.277 1.00 9.52 237 THR A O 1
ATOM 1738 N N . PRO A 1 261 ? 53.276 3.079 10.348 1.00 9.55 238 PRO A N 1
ATOM 1739 C CA . PRO A 1 261 ? 52.079 3.877 10.472 1.00 10.08 238 PRO A CA 1
ATOM 1740 C C . PRO A 1 261 ? 51.146 3.373 11.536 1.00 9.97 238 PRO A C 1
ATOM 1741 O O . PRO A 1 261 ? 51.068 2.167 11.804 1.00 9.84 238 PRO A O 1
ATOM 1745 N N . PHE A 1 262 ? 50.402 4.302 12.109 1.00 10.24 239 PHE A N 1
ATOM 1746 C CA . PHE A 1 262 ? 49.346 3.956 13.035 1.00 11.43 239 PHE A CA 1
ATOM 1747 C C . PHE A 1 262 ? 48.050 3.632 12.266 1.00 12.31 239 PHE A C 1
ATOM 1748 O O . PHE A 1 262 ? 47.720 4.301 11.297 1.00 12.10 239 PHE A O 1
ATOM 1756 N N . VAL A 1 263 ? 47.312 2.599 12.680 1.00 12.72 240 VAL A N 1
ATOM 1757 C CA . VAL A 1 263 ? 46.118 2.204 11.909 1.00 12.40 240 VAL A CA 1
ATOM 1758 C C . VAL A 1 263 ? 44.900 2.914 12.457 1.00 12.90 240 VAL A C 1
ATOM 1759 O O . VAL A 1 263 ? 44.564 2.755 13.646 1.00 12.67 240 VAL A O 1
ATOM 1763 N N . THR A 1 264 ? 44.232 3.697 11.608 1.00 12.66 241 THR A N 1
ATOM 1764 C CA . THR A 1 264 ? 43.103 4.521 12.035 1.00 13.94 241 THR A CA 1
ATOM 1765 C C . THR A 1 264 ? 41.785 3.809 11.712 1.00 14.97 241 THR A C 1
ATOM 1766 O O . THR A 1 264 ? 41.762 2.948 10.862 1.00 15.16 241 THR A O 1
ATOM 1770 N N . SER A 1 265 ? 40.687 4.139 12.378 1.00 17.22 242 SER A N 1
ATOM 1771 C CA . SER A 1 265 ? 39.384 3.667 11.851 1.00 19.86 242 SER A CA 1
ATOM 1772 C C . SER A 1 265 ? 38.913 4.720 10.870 1.00 20.37 242 SER A C 1
ATOM 1773 O O . SER A 1 265 ? 38.637 5.854 11.242 1.00 23.12 242 SER A O 1
ATOM 1776 N N . GLY A 1 266 ? 38.858 4.390 9.598 1.00 21.34 243 GLY A N 1
ATOM 1777 C CA . GLY A 1 266 ? 38.525 5.414 8.602 1.00 19.19 243 GLY A CA 1
ATOM 1778 C C . GLY A 1 266 ? 39.572 6.491 8.325 1.00 18.93 243 GLY A C 1
ATOM 1779 O O . GLY A 1 266 ? 40.764 6.335 8.643 1.00 19.38 243 GLY A O 1
ATOM 1780 N N . GLY A 1 267 ? 39.119 7.588 7.719 1.00 16.23 244 GLY A N 1
ATOM 1781 C CA . GLY A 1 267 ? 39.996 8.680 7.319 1.00 14.85 244 GLY A CA 1
ATOM 1782 C C . GLY A 1 267 ? 40.830 8.209 6.150 1.00 13.92 244 GLY A C 1
ATOM 1783 O O . GLY A 1 267 ? 40.501 7.216 5.505 1.00 13.99 244 GLY A O 1
ATOM 1784 N N . VAL A 1 268 ? 41.913 8.914 5.873 1.00 12.57 245 VAL A N 1
ATOM 1785 C CA . VAL A 1 268 ? 42.701 8.620 4.695 1.00 11.53 245 VAL A CA 1
ATOM 1786 C C . VAL A 1 268 ? 44.094 8.321 5.121 1.00 10.38 245 VAL A C 1
ATOM 1787 O O . VAL A 1 268 ? 44.548 8.799 6.166 1.00 9.87 245 VAL A O 1
ATOM 1799 N N . ASN A 1 270 ? 47.931 8.665 5.523 1.00 5.69 247 ASN A N 1
ATOM 1800 C CA . ASN A 1 270 ? 48.874 9.785 5.640 1.00 6.39 247 ASN A CA 1
ATOM 1801 C C . ASN A 1 270 ? 50.293 9.222 5.490 1.00 5.87 247 ASN A C 1
ATOM 1802 O O . ASN A 1 270 ? 50.706 8.334 6.255 1.00 6.03 247 ASN A O 1
ATOM 1807 N N . THR A 1 271 ? 51.023 9.665 4.478 1.00 6.60 248 THR A N 1
ATOM 1808 C CA . THR A 1 271 ? 52.374 9.102 4.205 1.00 6.91 248 THR A CA 1
ATOM 1809 C C . THR A 1 271 ? 53.374 9.336 5.357 1.00 6.76 248 THR A C 1
ATOM 1810 O O . THR A 1 271 ? 54.355 8.581 5.484 1.00 7.72 248 THR A O 1
ATOM 1814 N N . GLY A 1 272 ? 53.162 10.406 6.156 1.00 6.31 249 GLY A N 1
ATOM 1815 C CA . GLY A 1 272 ? 54.214 10.881 7.031 1.00 5.30 249 GLY A CA 1
ATOM 1816 C C . GLY A 1 272 ? 55.491 11.177 6.213 1.00 7.02 249 GLY A C 1
ATOM 1817 O O . GLY A 1 272 ? 55.444 11.411 4.981 1.00 3.55 249 GLY A O 1
ATOM 1818 N N . HIS A 1 273 ? 56.630 11.129 6.908 1.00 6.24 250 HIS A N 1
ATOM 1819 C CA . HIS A 1 273 ? 57.917 11.599 6.323 1.00 6.92 250 HIS A CA 1
ATOM 1820 C C . HIS A 1 273 ? 58.495 10.674 5.248 1.00 6.14 250 HIS A C 1
ATOM 1821 O O . HIS A 1 273 ? 59.314 11.078 4.444 1.00 4.06 250 HIS A O 1
ATOM 1828 N N . VAL A 1 274 ? 58.080 9.422 5.233 1.00 6.59 251 VAL A N 1
ATOM 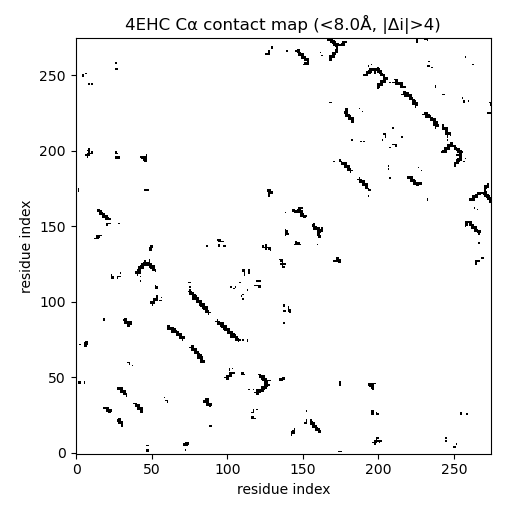1829 C CA . VAL A 1 274 ? 58.784 8.424 4.413 1.00 8.12 251 VAL A CA 1
ATOM 1830 C C . VAL A 1 274 ? 59.114 8.837 2.944 1.00 7.67 251 VAL A C 1
ATOM 1831 O O . VAL A 1 274 ? 60.256 8.744 2.561 1.00 6.98 251 VAL A O 1
ATOM 1835 N N . PRO A 1 275 ? 58.104 9.240 2.132 1.00 6.51 252 PRO A N 1
ATOM 1836 C CA . PRO A 1 275 ? 58.425 9.574 0.739 1.00 6.80 252 PRO A CA 1
ATOM 1837 C C . PRO A 1 275 ? 59.337 10.786 0.632 1.00 7.12 252 PRO A C 1
ATOM 1838 O O . PRO A 1 275 ? 60.204 10.792 -0.214 1.00 7.62 252 PRO A O 1
ATOM 1842 N N . PHE A 1 276 ? 59.178 11.754 1.522 1.00 7.64 253 PHE A N 1
ATOM 1843 C CA . PHE A 1 276 ? 60.059 12.936 1.563 1.00 9.01 253 PHE A CA 1
ATOM 1844 C C . PHE A 1 276 ? 61.534 12.539 1.904 1.00 9.99 253 PHE A C 1
ATOM 1845 O O . PHE A 1 276 ? 62.507 13.106 1.341 1.00 8.88 253 PHE A O 1
ATOM 1853 N N . ALA A 1 277 ? 61.691 11.566 2.809 1.00 11.20 254 ALA A N 1
ATOM 1854 C CA . ALA A 1 277 ? 63.036 11.142 3.236 1.00 12.87 254 ALA A CA 1
ATOM 1855 C C . ALA A 1 277 ? 63.693 10.445 2.051 1.00 14.49 254 ALA A C 1
ATOM 1856 O O . ALA A 1 277 ? 64.900 10.558 1.838 1.00 15.61 254 ALA A O 1
ATOM 1858 N N . GLN A 1 278 ? 62.884 9.748 1.266 1.00 13.60 255 GLN A N 1
ATOM 1859 C CA . GLN A 1 278 ? 63.359 9.021 0.118 1.00 15.90 255 GLN A CA 1
ATOM 1860 C C . GLN A 1 278 ? 63.679 9.819 -1.128 1.00 16.42 255 GLN A C 1
ATOM 1861 O O . GLN A 1 278 ? 64.544 9.399 -1.906 1.00 17.15 255 GLN A O 1
ATOM 1867 N N . GLN A 1 279 ? 62.922 10.893 -1.378 1.00 15.09 256 GLN A N 1
ATOM 1868 C CA . GLN A 1 279 ? 62.932 11.507 -2.685 1.00 15.39 256 GLN A CA 1
ATOM 1869 C C . GLN A 1 279 ? 62.725 13.000 -2.570 1.00 13.81 256 GLN A C 1
ATOM 1870 O O . GLN A 1 279 ? 62.080 13.466 -1.627 1.00 13.70 256 GLN A O 1
ATOM 1876 N N . PRO A 1 280 ? 63.236 13.741 -3.559 1.00 13.57 257 PRO A N 1
ATOM 1877 C CA . PRO A 1 280 ? 62.834 15.133 -3.682 1.00 12.23 257 PRO A CA 1
ATOM 1878 C C . PRO A 1 280 ? 61.390 15.120 -4.150 1.00 11.24 257 PRO A C 1
ATOM 1879 O O . PRO A 1 280 ? 61.022 14.293 -4.995 1.00 11.96 257 PRO A O 1
ATOM 1883 N N . ILE A 1 281 ? 60.581 16.001 -3.588 1.00 10.16 258 ILE A N 1
ATOM 1884 C CA . ILE A 1 281 ? 59.162 16.066 -3.918 1.00 9.06 258 ILE A CA 1
ATOM 1885 C C . ILE A 1 281 ? 58.839 17.517 -4.238 1.00 9.16 258 ILE A C 1
ATOM 1886 O O . ILE A 1 281 ? 59.157 18.434 -3.451 1.00 9.17 258 ILE A O 1
ATOM 1891 N N . TYR A 1 282 ? 58.227 17.720 -5.395 1.00 7.39 259 TYR A N 1
ATOM 1892 C CA . TYR A 1 282 ? 57.922 19.063 -5.834 1.00 8.45 259 TYR A CA 1
ATOM 1893 C C . TYR A 1 282 ? 56.479 19.382 -5.519 1.00 8.65 259 TYR A C 1
ATOM 1894 O O . TYR A 1 282 ? 55.591 18.567 -5.778 1.00 9.58 259 TYR A O 1
ATOM 1903 N N . VAL A 1 283 ? 56.241 20.550 -4.941 1.00 9.40 260 VAL A N 1
ATOM 1904 C CA . VAL A 1 283 ? 54.865 21.009 -4.727 1.00 10.59 260 VAL A CA 1
ATOM 1905 C C . VAL A 1 283 ? 54.596 22.096 -5.766 1.00 10.46 260 VAL A C 1
ATOM 1906 O O . VAL A 1 283 ? 55.259 23.127 -5.759 1.00 10.16 260 VAL A O 1
ATOM 1910 N N . SER A 1 284 ? 53.659 21.857 -6.675 1.00 10.28 261 SER A N 1
ATOM 1911 C CA . SER A 1 284 ? 53.350 22.841 -7.706 1.00 11.14 261 SER A CA 1
ATOM 1912 C C . SER A 1 284 ? 52.129 23.694 -7.308 1.00 11.74 261 SER A C 1
ATOM 1913 O O . SER A 1 284 ? 51.124 23.152 -6.816 1.00 10.52 261 SER A O 1
ATOM 1916 N N . TYR A 1 285 ? 52.190 25.003 -7.568 1.00 12.65 262 TYR A N 1
ATOM 1917 C CA . TYR A 1 285 ? 51.007 25.871 -7.390 1.00 13.70 262 TYR A CA 1
ATOM 1918 C C . TYR A 1 285 ? 50.258 26.209 -8.696 1.00 16.26 262 TYR A C 1
ATOM 1919 O O . TYR A 1 285 ? 49.472 27.168 -8.718 1.00 16.61 262 TYR A O 1
ATOM 1928 N N . SER A 1 286 ? 50.469 25.435 -9.754 1.00 19.06 263 SER A N 1
ATOM 1929 C CA . SER A 1 286 ? 49.736 25.650 -11.012 1.00 22.27 263 SER A CA 1
ATOM 1930 C C . SER A 1 286 ? 48.251 25.390 -10.783 1.00 23.37 263 SER A C 1
ATOM 1931 O O . SER A 1 286 ? 47.895 24.566 -9.940 1.00 22.40 263 SER A O 1
ATOM 1934 N N . PRO A 1 287 ? 47.364 26.118 -11.494 1.00 25.61 264 PRO A N 1
ATOM 1935 C CA . PRO A 1 287 ? 45.936 25.754 -11.334 1.00 26.65 264 PRO A CA 1
ATOM 1936 C C . PRO A 1 287 ? 45.690 24.332 -11.821 1.00 28.05 264 PRO A C 1
ATOM 1937 O O . PRO A 1 287 ? 46.253 23.920 -12.856 1.00 28.14 264 PRO A O 1
ATOM 1941 N N . THR A 1 288 ? 44.900 23.568 -11.053 1.00 29.16 265 THR A N 1
ATOM 1942 C CA . THR A 1 288 ? 44.630 22.149 -11.367 1.00 30.60 265 THR A CA 1
ATOM 1943 C C . THR A 1 288 ? 43.572 21.605 -10.397 1.00 31.66 265 THR A C 1
ATOM 1944 O O . THR A 1 288 ? 43.365 22.179 -9.316 1.00 32.29 265 THR A O 1
ATOM 1945 N N . ILE A 1 290 ? 43.380 17.349 -6.809 1.00 31.79 267 ILE A N 1
ATOM 1946 C CA . ILE A 1 290 ? 44.567 16.819 -6.109 1.00 32.57 267 ILE A CA 1
ATOM 1947 C C . ILE A 1 290 ? 45.261 15.776 -6.977 1.00 33.28 267 ILE A C 1
ATOM 1948 O O . ILE A 1 290 ? 44.664 14.757 -7.321 1.00 32.86 267 ILE A O 1
ATOM 1949 N N . GLY A 1 291 ? 46.505 16.032 -7.369 1.00 33.29 268 GLY A N 1
ATOM 1950 C CA . GLY A 1 291 ? 47.254 15.040 -8.145 1.00 34.10 268 GLY A CA 1
ATOM 1951 C C . GLY A 1 291 ? 48.644 14.784 -7.604 1.00 34.58 268 GLY A C 1
ATOM 1952 O O . GLY A 1 291 ? 49.232 15.653 -6.964 1.00 33.79 268 GLY A O 1
ATOM 1953 N N . THR A 1 292 ? 49.134 13.565 -7.838 1.00 35.50 269 THR A N 1
ATOM 1954 C CA . THR A 1 292 ? 50.537 13.178 -7.587 1.00 36.59 269 THR A CA 1
ATOM 1955 C C . THR A 1 292 ? 51.003 12.311 -8.747 1.00 38.05 269 THR A C 1
ATOM 1956 O O . THR A 1 292 ? 50.430 11.235 -9.031 1.00 38.40 269 THR A O 1
ATOM 1960 N N . THR A 1 293 ? 52.032 12.788 -9.433 1.00 39.47 270 THR A N 1
ATOM 1961 C CA . THR A 1 293 ? 52.582 12.075 -10.595 1.00 41.12 270 THR A CA 1
ATOM 1962 C C . THR A 1 293 ? 54.041 11.737 -10.318 1.00 41.40 270 THR A C 1
ATOM 1963 O O . THR A 1 293 ? 54.676 12.369 -9.461 1.00 41.15 270 THR A O 1
ATOM 1967 N N . THR A 1 294 ? 54.552 10.753 -11.063 1.00 41.96 271 THR A N 1
ATOM 1968 C CA . THR A 1 294 ? 55.925 10.260 -10.943 1.00 42.58 271 THR A CA 1
ATOM 1969 C C . THR A 1 294 ? 56.640 10.288 -12.292 1.00 42.99 271 THR A C 1
ATOM 1970 O O . THR A 1 294 ? 56.976 11.364 -12.796 1.00 43.87 271 THR A O 1
#

Organism: Mycobacterium tuberculosis (strain ATCC 25618 / H37Rv) (NCBI:txid83332)

GO terms:
  GO:0009986 cell surface (C, EXP)

Radius of gyration: 18.1 Å; Cα contacts (8 Å, |Δi|>4): 779; chains: 1; bounding box: 31×54×40 Å

B-factor: mean 18.58, std 9.93, range [2.98, 59.98]

Foldseek 3Di:
DLQVQFAADDPVVDQKDKAFWDDFLNQWTWADKAKQNHDFIATEKQSFFAKEWQVCVPPPLDDFPDWDWDAGRNAKTFIWTWGFIKMARDPRNIFHTDIHIYTNDMPPPTVCVVVVRRSGRIYQHQHAAAPCVVTHGSQCGDDQQSFWWKQAHQVRMIMGHPDPDPFAKEFENGSWDWWWKDKAPDDTHTAIEEISSRALAEAECVVRVHDADAWDDFQIKMWIGGRVRPGTNDIDTGHPRRTHGYHHDRGYRRRVSSNVTTYMYGNPRDRGMGD

Secondary structure (DSSP, 8-state):
-GGGG-----------EEEE-EEETTTEEEEE-EETT---EEEEETT-EEE--GGGGGS---S--EEEEEEETTTEEEEEEEEEE-EE-STT-BPPSEEEEEEEEEESS-HHHHTTTTT-SSEEEE---TT-TT---GGG--GGGGGEEEEETTTTEEEESS--SSSSEEEESSS--EEEEEETTS--EEEE---TTSTT-EEEHHHHTS-TTSBPPTT-EEEEEETTS-SEEEEEE-BTTB-PEEESS----TTHHHHHS-EEEE-S---EEE-

Solvent-accessible surface area: 11548 Å² total